Protein AF-A0A1G0J862-F1 (afdb_monomer_lite)

Secondary structure (DSSP, 8-state):
--------SGGGSHHHHHHHHHHHHHHHHHHHHHTT---S-EE--THHHHHHHHHTTSS-HHHHHHHHHHHHHHHHHHSPB-EEEEEES-HHHHHHHHTT-TTEEEEEEEETTEEEEEE-HHHHHHHHHHHHHTT-EEEEES-SB-TTSGGGGGTHHHHHHHHTTS-----SS-EE-TTTSSBP-GGGGSHHHHHHHHHS-B-HHHHHHHHHHTT-SEEEE-SSS-HHHHHHGGGHHHHHHHT--PEEEES--TTS-HHHHHHHHHHHHHHTT---TTSS--PPP-PPPPP---------HHHHTT------S-------------------S----TT--HHHHHHHHHHHHHHHHHHHHTT-

Sequence (364 aa):
MLEGSRVEGYLGKTLQAQLAIFCVQYGLARQWQAWGVEPKVLLGHSLGEYTAACLAEVFSLEDAVMLIAERARLMDAHTPQGAMLTAFHDAAAVQAIGAAYPDAGVAAVNGPGIILVAGTTQSIADIALRIDADGGRTTSVPIDRAFHSPLVDAVLPHFRSVLERVRFSAPKIPVISNLTGAVAGAEITTVDYWLRHSRAPVQFMQGMQTLHAGKCDAFIDLSPEPVMMGLDLCYQEIRELTGSKGVWVPSLRRGTDDQTRMLESLGKLYCLGLNPDRITAAQTPVRLPTYRFDRQRCWSAAAERGQHASADKSVAAGNGMQTVVKSTVPSTASSLSAETDIHRVMLEHMALVDQYLTLTEGNR

pLDDT: mean 84.34, std 19.05, range [22.39, 98.69]

Structure (mmCIF, N/CA/C/O backbone):
data_AF-A0A1G0J862-F1
#
_entry.id   AF-A0A1G0J862-F1
#
loop_
_atom_site.group_PDB
_atom_site.id
_atom_site.type_symbol
_atom_site.label_atom_id
_atom_site.label_alt_id
_atom_site.label_comp_id
_atom_site.label_asym_id
_atom_site.label_entity_id
_atom_site.label_seq_id
_atom_site.pdbx_PDB_ins_code
_atom_site.Cartn_x
_atom_site.Cartn_y
_atom_site.Cartn_z
_atom_site.occupancy
_atom_site.B_iso_or_equiv
_atom_site.auth_seq_id
_atom_site.auth_comp_id
_atom_site.auth_asym_id
_atom_site.auth_atom_id
_atom_site.pdbx_PDB_model_num
ATOM 1 N N . MET A 1 1 ? 0.034 24.924 -4.876 1.00 22.39 1 MET A N 1
ATOM 2 C CA . MET A 1 1 ? 1.451 24.753 -5.251 1.00 22.39 1 MET A CA 1
ATOM 3 C C . MET A 1 1 ? 1.952 23.508 -4.549 1.00 22.39 1 MET A C 1
ATOM 5 O O . MET A 1 1 ? 2.057 23.515 -3.332 1.00 22.39 1 MET A O 1
ATOM 9 N N . LEU A 1 2 ? 2.121 22.418 -5.296 1.00 25.34 2 LEU A N 1
ATOM 10 C CA . LEU A 1 2 ? 2.709 21.171 -4.812 1.00 25.34 2 LEU A CA 1
ATOM 11 C C . LEU A 1 2 ? 4.219 21.284 -5.024 1.00 25.34 2 LEU A C 1
ATOM 13 O O . LEU A 1 2 ? 4.735 20.860 -6.053 1.00 25.34 2 LEU A O 1
ATOM 17 N N . GLU A 1 3 ? 4.920 21.926 -4.094 1.00 24.72 3 GLU A N 1
ATOM 18 C CA . GLU A 1 3 ? 6.375 21.823 -4.076 1.00 24.72 3 GLU A CA 1
ATOM 19 C C . GLU A 1 3 ? 6.734 20.460 -3.495 1.00 24.72 3 GLU A C 1
ATOM 21 O O . GLU A 1 3 ? 6.710 20.232 -2.282 1.00 24.72 3 GLU A O 1
ATOM 26 N N . GLY A 1 4 ? 7.046 19.540 -4.410 1.00 29.14 4 GLY A N 1
ATOM 27 C CA . GLY A 1 4 ? 7.877 18.382 -4.137 1.00 29.14 4 GLY A CA 1
ATOM 28 C C . GLY A 1 4 ? 9.227 18.866 -3.629 1.00 29.14 4 GLY A C 1
ATOM 29 O O . GLY A 1 4 ? 10.188 18.975 -4.385 1.00 29.14 4 GLY A O 1
ATOM 30 N N . SER A 1 5 ? 9.285 19.195 -2.340 1.00 35.06 5 SER A N 1
ATOM 31 C CA . SER A 1 5 ? 10.549 19.317 -1.634 1.00 35.06 5 SER A CA 1
ATOM 32 C C . SER A 1 5 ? 11.253 17.977 -1.798 1.00 35.06 5 SER A C 1
ATOM 34 O O . SER A 1 5 ? 10.791 16.952 -1.290 1.00 35.06 5 SER A O 1
ATOM 36 N N . ARG A 1 6 ? 12.342 17.977 -2.576 1.00 42.00 6 ARG A N 1
ATOM 37 C CA . ARG A 1 6 ? 13.313 16.887 -2.558 1.00 42.00 6 ARG A CA 1
ATOM 38 C C . ARG A 1 6 ? 13.613 16.605 -1.094 1.00 42.00 6 ARG A C 1
ATOM 40 O O . ARG A 1 6 ? 13.951 17.521 -0.347 1.00 42.00 6 ARG A O 1
ATOM 47 N N . VAL A 1 7 ? 13.457 15.355 -0.681 1.00 43.66 7 VAL A N 1
ATOM 48 C CA . VAL A 1 7 ? 13.964 14.920 0.614 1.00 43.66 7 VAL A CA 1
ATOM 49 C C . VAL A 1 7 ? 15.486 14.902 0.476 1.00 43.66 7 VAL A C 1
ATOM 51 O O . VAL A 1 7 ? 16.068 13.924 0.017 1.00 43.66 7 VAL A O 1
ATOM 54 N N . GLU A 1 8 ? 16.128 16.035 0.756 1.00 40.75 8 GLU A N 1
ATOM 55 C CA . GLU A 1 8 ? 17.584 16.130 0.804 1.00 40.75 8 GLU A CA 1
ATOM 56 C C . GLU A 1 8 ? 18.088 15.447 2.083 1.00 40.75 8 GLU A C 1
ATOM 58 O O . GLU A 1 8 ? 17.559 15.667 3.173 1.00 40.75 8 GLU A O 1
ATOM 63 N N . GLY A 1 9 ? 19.097 14.580 1.949 1.00 48.69 9 GLY A N 1
ATOM 64 C CA . GLY A 1 9 ? 19.707 13.848 3.065 1.00 48.69 9 GLY A CA 1
ATOM 65 C C . GLY A 1 9 ? 19.516 12.327 3.009 1.00 48.69 9 GLY A C 1
ATOM 66 O O . GLY A 1 9 ? 19.264 11.745 1.956 1.00 48.69 9 GLY A O 1
ATOM 67 N N . TYR A 1 10 ? 19.677 11.663 4.159 1.00 56.81 10 TYR A N 1
ATOM 68 C CA . TYR A 1 10 ? 19.750 10.196 4.290 1.00 56.81 10 TYR A CA 1
ATOM 69 C C . TYR A 1 10 ? 18.491 9.464 3.776 1.00 56.81 10 TYR A C 1
ATOM 71 O O . TYR A 1 10 ? 18.601 8.377 3.218 1.00 56.81 10 TYR A O 1
ATOM 79 N N . LEU A 1 11 ? 17.313 10.093 3.874 1.00 59.59 11 LEU A N 1
ATOM 80 C CA . LEU A 1 11 ? 16.026 9.562 3.396 1.00 59.59 11 LEU A CA 1
ATOM 81 C C . LEU A 1 11 ? 15.812 9.682 1.876 1.00 59.59 11 LEU A C 1
ATOM 83 O O . LEU A 1 11 ? 14.832 9.151 1.366 1.00 59.59 11 LEU A O 1
ATOM 87 N N . GLY A 1 12 ? 16.705 10.353 1.140 1.00 58.62 12 GLY A N 1
ATOM 88 C CA . GLY A 1 12 ? 16.636 10.421 -0.325 1.00 58.62 12 GLY A CA 1
ATOM 89 C C . GLY A 1 12 ? 17.056 9.121 -1.022 1.00 58.62 12 GLY A C 1
ATOM 90 O O . GLY A 1 12 ? 16.837 8.959 -2.219 1.00 58.62 12 GLY A O 1
ATOM 91 N N . LYS A 1 13 ? 17.662 8.184 -0.286 1.00 75.38 13 LYS A N 1
ATOM 92 C CA . LYS A 1 13 ? 18.069 6.873 -0.795 1.00 75.38 13 LYS A CA 1
ATOM 93 C C . LYS A 1 13 ? 16.917 5.871 -0.696 1.00 75.38 13 LYS A C 1
ATOM 95 O O . LYS A 1 13 ? 16.249 5.787 0.334 1.00 75.38 13 LYS A O 1
ATOM 100 N N . THR A 1 14 ? 16.734 5.060 -1.741 1.00 79.75 14 THR A N 1
ATOM 101 C CA . THR A 1 14 ? 15.637 4.081 -1.866 1.00 79.75 14 THR A CA 1
ATOM 102 C C . THR A 1 14 ? 15.506 3.165 -0.648 1.00 79.75 14 THR A C 1
ATOM 104 O O . THR A 1 14 ? 14.398 2.959 -0.161 1.00 79.75 14 THR A O 1
ATOM 107 N N . LEU A 1 15 ? 16.622 2.643 -0.128 1.00 85.62 15 LEU A N 1
ATOM 108 C CA . LEU A 1 15 ? 16.635 1.769 1.050 1.00 85.62 15 LEU A CA 1
ATOM 109 C C . LEU A 1 15 ? 16.058 2.461 2.288 1.00 85.62 15 LEU A C 1
ATOM 111 O O . LEU A 1 15 ? 15.117 1.960 2.901 1.00 85.62 15 LEU A O 1
ATOM 115 N N . GLN A 1 16 ? 16.597 3.630 2.621 1.00 83.56 16 GLN A N 1
ATOM 116 C CA . GLN A 1 16 ? 16.187 4.416 3.777 1.00 83.56 16 GLN A CA 1
ATOM 117 C C . GLN A 1 16 ? 14.727 4.862 3.663 1.00 83.56 16 GLN A C 1
ATOM 119 O O . GLN A 1 16 ? 13.981 4.745 4.631 1.00 83.56 16 GLN A O 1
ATOM 124 N N . ALA A 1 17 ? 14.300 5.315 2.482 1.00 84.12 17 ALA A N 1
ATOM 125 C CA . ALA A 1 17 ? 12.921 5.728 2.242 1.00 84.12 17 ALA A CA 1
ATOM 126 C C . ALA A 1 17 ? 11.929 4.569 2.427 1.00 84.12 17 ALA A C 1
ATOM 128 O O . ALA A 1 17 ? 10.939 4.722 3.143 1.00 84.12 17 ALA A O 1
ATOM 129 N N . GLN A 1 18 ? 12.186 3.407 1.809 1.00 89.38 18 GLN A N 1
ATOM 130 C CA . GLN A 1 18 ? 11.267 2.267 1.887 1.00 89.38 18 GLN A CA 1
ATOM 131 C C . GLN A 1 18 ? 11.158 1.723 3.319 1.00 89.38 18 GLN A C 1
ATOM 133 O O . GLN A 1 18 ? 10.051 1.485 3.801 1.00 89.38 18 GLN A O 1
ATOM 138 N N . LEU A 1 19 ? 12.281 1.587 4.031 1.00 90.06 19 LEU A N 1
ATOM 139 C CA . LEU A 1 19 ? 12.268 1.127 5.423 1.00 90.06 19 LEU A CA 1
ATOM 140 C C . LEU A 1 19 ? 11.604 2.137 6.365 1.00 90.06 19 LEU A C 1
ATOM 142 O O . LEU A 1 19 ? 10.800 1.741 7.205 1.00 90.06 19 LEU A O 1
ATOM 146 N N . ALA A 1 20 ? 11.872 3.437 6.205 1.00 88.25 20 ALA A N 1
ATOM 147 C CA . ALA A 1 20 ? 11.238 4.466 7.025 1.00 88.25 20 ALA A CA 1
ATOM 148 C C . ALA A 1 20 ? 9.715 4.487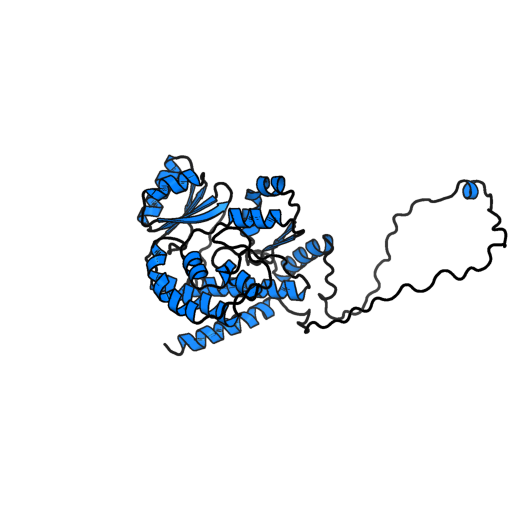 6.832 1.00 88.25 20 ALA A C 1
ATOM 150 O O . ALA A 1 20 ? 8.971 4.526 7.812 1.00 88.25 20 ALA A O 1
ATOM 151 N N . ILE A 1 21 ? 9.244 4.404 5.581 1.00 90.00 21 ILE A N 1
ATOM 152 C CA . ILE A 1 21 ? 7.810 4.332 5.276 1.00 90.00 21 ILE A CA 1
ATOM 153 C C . ILE A 1 21 ? 7.186 3.092 5.921 1.00 90.00 21 ILE A C 1
ATOM 155 O O . ILE A 1 21 ? 6.140 3.216 6.554 1.00 90.00 21 ILE A O 1
ATOM 159 N N . PHE A 1 22 ? 7.824 1.924 5.810 1.00 93.38 22 PHE A N 1
ATOM 160 C CA . PHE A 1 22 ? 7.341 0.698 6.445 1.00 93.38 22 PHE A CA 1
ATOM 161 C C . PHE A 1 22 ? 7.222 0.838 7.966 1.00 93.38 22 PHE A C 1
ATOM 163 O O . PHE A 1 22 ? 6.163 0.551 8.519 1.00 93.38 22 PHE A O 1
ATOM 170 N N . CYS A 1 23 ? 8.264 1.334 8.641 1.00 90.62 23 CYS A N 1
ATOM 171 C CA . CYS A 1 23 ? 8.247 1.529 10.092 1.00 90.62 23 CYS A CA 1
ATOM 172 C C . CYS A 1 23 ? 7.137 2.480 10.537 1.00 90.62 23 CYS A C 1
ATOM 174 O O . CYS A 1 23 ? 6.441 2.194 11.510 1.00 90.62 23 CYS A O 1
ATOM 176 N N . VAL A 1 24 ? 6.948 3.588 9.815 1.00 91.06 24 VAL A N 1
ATOM 177 C CA . VAL A 1 24 ? 5.871 4.543 10.099 1.00 91.06 24 VAL A CA 1
ATOM 178 C C . VAL A 1 24 ? 4.511 3.878 9.910 1.00 91.06 24 VAL A C 1
ATOM 180 O O . VAL A 1 24 ? 3.694 3.914 10.824 1.00 91.06 24 VAL A O 1
ATOM 183 N N . GLN A 1 25 ? 4.270 3.220 8.773 1.00 94.94 25 GLN A N 1
ATOM 184 C CA . GLN A 1 25 ? 2.986 2.569 8.499 1.00 94.94 25 GLN A CA 1
ATOM 185 C C . GLN A 1 25 ? 2.667 1.464 9.513 1.00 94.94 25 GLN A C 1
ATOM 187 O O . GLN A 1 25 ? 1.549 1.398 10.028 1.00 94.94 25 GLN A O 1
ATOM 192 N N . TYR A 1 26 ? 3.648 0.614 9.827 1.00 95.44 26 TYR A N 1
ATOM 193 C CA . TYR A 1 26 ? 3.490 -0.460 10.800 1.00 95.44 26 TYR A CA 1
ATOM 194 C C . TYR A 1 26 ? 3.258 0.103 12.207 1.00 95.44 26 TYR A C 1
ATOM 196 O O . TYR A 1 26 ? 2.295 -0.281 12.863 1.00 95.44 26 TYR A O 1
ATOM 204 N N . GLY A 1 27 ? 4.067 1.070 12.652 1.00 91.00 27 GLY A N 1
ATOM 205 C CA . GLY A 1 27 ? 3.912 1.709 13.962 1.00 91.00 27 GLY A CA 1
ATOM 206 C C . GLY A 1 27 ? 2.556 2.398 14.134 1.00 91.00 27 GLY A C 1
ATOM 207 O O . GLY A 1 27 ? 1.900 2.220 15.159 1.00 91.00 27 GLY A O 1
ATOM 208 N N . LEU A 1 28 ? 2.079 3.103 13.103 1.00 94.50 28 LEU A N 1
ATOM 209 C CA . LEU A 1 28 ? 0.740 3.697 13.093 1.00 94.50 28 LEU A CA 1
ATOM 210 C C . LEU A 1 28 ? -0.355 2.633 13.208 1.00 94.50 28 LEU A C 1
ATOM 212 O O . LEU A 1 28 ? -1.285 2.800 13.996 1.00 94.50 28 LEU A O 1
ATOM 216 N N . ALA A 1 29 ? -0.241 1.519 12.480 1.00 95.12 29 ALA A N 1
ATOM 217 C CA . ALA A 1 29 ? -1.193 0.416 12.595 1.00 95.12 29 ALA A CA 1
ATOM 218 C C . ALA A 1 29 ? -1.226 -0.159 14.019 1.00 95.12 29 ALA A C 1
ATOM 220 O O . ALA A 1 29 ? -2.303 -0.341 14.586 1.00 95.12 29 ALA A O 1
ATOM 221 N N . ARG A 1 30 ? -0.053 -0.379 14.630 1.00 92.00 30 ARG A N 1
ATOM 222 C CA . ARG A 1 30 ? 0.055 -0.853 16.018 1.00 92.00 30 ARG A CA 1
ATOM 223 C C . ARG A 1 30 ? -0.567 0.125 17.009 1.00 92.00 30 ARG A C 1
ATOM 225 O O . ARG A 1 30 ? -1.237 -0.319 17.938 1.00 92.00 30 ARG A O 1
ATOM 232 N N . GLN A 1 31 ? -0.412 1.430 16.788 1.00 90.06 31 GLN A N 1
ATOM 233 C CA . GLN A 1 31 ? -1.049 2.453 17.617 1.00 90.06 31 GLN A CA 1
ATOM 234 C C . GLN A 1 31 ? -2.579 2.399 17.524 1.00 90.06 31 GLN A C 1
ATOM 236 O O . GLN A 1 31 ? -3.261 2.411 18.548 1.00 90.06 31 GLN A O 1
ATOM 241 N N . TRP A 1 32 ? -3.133 2.289 16.314 1.00 92.50 32 TRP A N 1
ATOM 242 C CA . TRP A 1 32 ? -4.578 2.142 16.121 1.00 92.50 32 TRP A CA 1
ATOM 243 C C . TRP A 1 32 ? -5.123 0.873 16.791 1.00 92.50 32 TRP A C 1
ATOM 245 O O . TRP A 1 32 ? -6.142 0.932 17.481 1.00 92.50 32 TRP A O 1
ATOM 255 N N . GLN A 1 33 ? -4.411 -0.251 16.680 1.00 90.44 33 GLN A N 1
ATOM 256 C CA . GLN A 1 33 ? -4.773 -1.496 17.366 1.00 90.44 33 GLN A CA 1
ATOM 257 C C . GLN A 1 33 ? -4.696 -1.368 18.892 1.00 90.44 33 GLN A C 1
ATOM 259 O O . GLN A 1 33 ? -5.586 -1.844 19.597 1.00 90.44 33 GLN A O 1
ATOM 264 N N . ALA A 1 34 ? -3.688 -0.669 19.427 1.00 86.25 34 ALA A N 1
ATOM 265 C CA . ALA A 1 34 ? -3.595 -0.376 20.860 1.00 86.25 34 ALA A CA 1
ATOM 266 C C . ALA A 1 34 ? -4.802 0.442 21.361 1.00 86.25 34 ALA A C 1
ATOM 268 O O . ALA A 1 34 ? -5.249 0.278 22.497 1.00 86.25 34 ALA A O 1
ATOM 269 N N . TRP A 1 35 ? -5.385 1.261 20.485 1.00 86.75 35 TRP A N 1
ATOM 270 C CA . TRP A 1 35 ? -6.625 2.003 20.709 1.00 86.75 35 TRP A CA 1
ATOM 271 C C . TRP A 1 35 ? -7.912 1.202 20.458 1.00 86.75 35 TRP A C 1
ATOM 273 O O . TRP A 1 35 ? -9.011 1.742 20.576 1.00 86.75 35 TRP A O 1
ATOM 283 N N . GLY A 1 36 ? -7.794 -0.096 20.171 1.00 86.81 36 GLY A N 1
ATOM 284 C CA . GLY A 1 36 ? -8.919 -1.002 19.947 1.00 86.81 36 GLY A CA 1
ATOM 285 C C . GLY A 1 36 ? -9.487 -0.958 18.529 1.00 86.81 36 GLY A C 1
ATOM 286 O O . GLY A 1 36 ? -10.586 -1.465 18.302 1.00 86.81 36 GLY A O 1
ATOM 287 N N . VAL A 1 37 ? -8.771 -0.356 17.576 1.00 91.25 37 VAL A N 1
ATOM 288 C CA . VAL A 1 37 ? -9.165 -0.327 16.166 1.00 91.25 37 VAL A CA 1
ATOM 289 C C . VAL A 1 37 ? -8.533 -1.505 15.434 1.00 91.25 37 VAL A C 1
ATOM 291 O O . VAL A 1 37 ? -7.360 -1.468 15.070 1.00 91.25 37 VAL A O 1
ATOM 294 N N . GLU A 1 38 ? -9.331 -2.542 15.192 1.00 91.81 38 GLU A N 1
ATOM 295 C CA . GLU A 1 38 ? -8.901 -3.717 14.430 1.00 91.81 38 GLU A CA 1
ATOM 296 C C . GLU A 1 38 ? -9.320 -3.609 12.953 1.00 91.81 38 GLU A C 1
ATOM 298 O O . GLU A 1 38 ? -10.504 -3.378 12.664 1.00 91.81 38 GLU A O 1
ATOM 303 N N . PRO A 1 39 ? -8.390 -3.777 11.994 1.00 94.88 39 PRO A N 1
ATOM 304 C CA . PRO A 1 39 ? -8.714 -3.663 10.580 1.00 94.88 39 PRO A CA 1
ATOM 305 C C . PRO A 1 39 ? -9.509 -4.881 10.093 1.00 94.88 39 PRO A C 1
ATOM 307 O O . PRO A 1 39 ? -9.165 -6.029 10.365 1.00 94.88 39 PRO A O 1
ATOM 310 N N . LYS A 1 40 ? -10.571 -4.628 9.318 1.00 95.75 40 LYS A N 1
ATOM 311 C CA . LYS A 1 40 ? -11.370 -5.680 8.656 1.00 95.75 40 LYS A CA 1
ATOM 312 C C . LYS A 1 40 ? -10.838 -6.063 7.276 1.00 95.75 40 LYS A C 1
ATOM 314 O O . LYS A 1 40 ? -11.155 -7.133 6.770 1.00 95.75 40 LYS A O 1
ATOM 319 N N . VAL A 1 41 ? -10.086 -5.163 6.655 1.00 98.06 41 VAL A N 1
ATOM 320 C CA . VAL A 1 41 ? -9.486 -5.313 5.331 1.00 98.06 41 VAL A CA 1
ATOM 321 C C . VAL A 1 41 ? -8.295 -4.366 5.243 1.00 98.06 41 VAL A C 1
ATOM 323 O O . VAL A 1 41 ? -8.318 -3.285 5.833 1.00 98.06 41 VAL A O 1
ATOM 326 N N . LEU A 1 42 ? -7.256 -4.778 4.527 1.00 98.25 42 LEU A N 1
ATOM 327 C CA . LEU A 1 42 ? -6.046 -3.998 4.306 1.00 98.25 42 LEU A CA 1
ATOM 328 C C . LEU A 1 42 ? -5.834 -3.797 2.805 1.00 98.25 42 LEU A C 1
ATOM 330 O O . LEU A 1 42 ? -5.977 -4.728 2.014 1.00 98.25 42 LEU A O 1
ATOM 334 N N . LEU A 1 43 ? -5.468 -2.579 2.419 1.00 97.75 43 LEU A N 1
ATOM 335 C CA . LEU A 1 43 ? -5.052 -2.231 1.065 1.00 97.75 43 LEU A CA 1
ATOM 336 C C . LEU A 1 43 ? -3.749 -1.442 1.168 1.00 97.75 43 LEU A C 1
ATOM 338 O O . LEU A 1 43 ? -3.689 -0.416 1.842 1.00 97.75 43 LEU A O 1
ATOM 342 N N . GLY A 1 44 ? -2.714 -1.937 0.499 1.00 96.81 44 GLY A N 1
ATOM 343 C CA . GLY A 1 44 ? -1.453 -1.230 0.318 1.00 96.81 44 GLY A CA 1
ATOM 344 C C . GLY A 1 44 ? -1.290 -0.744 -1.119 1.00 96.81 44 GLY A C 1
ATOM 345 O O . GLY A 1 44 ? -1.985 -1.217 -2.015 1.00 96.81 44 GLY A O 1
ATOM 346 N N . HIS A 1 45 ? -0.349 0.170 -1.348 1.00 95.81 45 HIS A N 1
ATOM 347 C CA . HIS A 1 45 ? 0.092 0.565 -2.689 1.00 95.81 45 HIS A CA 1
ATOM 348 C C . HIS A 1 45 ? 1.578 0.250 -2.840 1.00 95.81 45 HIS A C 1
ATOM 350 O O . HIS A 1 45 ? 2.397 0.788 -2.091 1.00 95.81 45 HIS A O 1
ATOM 356 N N . SER A 1 46 ? 1.921 -0.633 -3.779 1.00 95.19 46 SER A N 1
ATOM 357 C CA . SER A 1 46 ? 3.285 -1.096 -4.036 1.00 95.19 46 SER A CA 1
ATOM 358 C C . SER A 1 46 ? 3.974 -1.549 -2.739 1.00 95.19 46 SER A C 1
ATOM 360 O O . SER A 1 46 ? 3.571 -2.537 -2.130 1.00 95.19 46 SER A O 1
ATOM 362 N N . LEU A 1 47 ? 4.974 -0.808 -2.250 1.00 94.38 47 LEU A N 1
ATOM 363 C CA . LEU A 1 47 ? 5.625 -1.048 -0.959 1.00 94.38 47 LEU A CA 1
ATOM 364 C C . LEU A 1 47 ? 4.622 -1.238 0.191 1.00 94.38 47 LEU A C 1
ATOM 366 O O . LEU A 1 47 ? 4.824 -2.109 1.031 1.00 94.38 47 LEU A O 1
ATOM 370 N N . GLY A 1 48 ? 3.533 -0.466 0.215 1.00 96.75 48 GLY A N 1
ATOM 371 C CA . GLY A 1 48 ? 2.515 -0.568 1.260 1.00 96.75 48 GLY A CA 1
ATOM 372 C C . GLY A 1 48 ? 1.822 -1.934 1.310 1.00 96.75 48 GLY A C 1
ATOM 373 O O . GLY A 1 48 ? 1.275 -2.289 2.351 1.00 96.75 48 GLY A O 1
ATOM 374 N N . GLU A 1 49 ? 1.854 -2.723 0.228 1.00 98.25 49 GLU A N 1
ATOM 375 C CA . GLU A 1 49 ? 1.334 -4.095 0.245 1.00 98.25 49 GLU A CA 1
ATOM 376 C C . GLU A 1 49 ? 2.187 -5.015 1.126 1.00 98.25 49 GLU A C 1
ATOM 378 O O . GLU A 1 49 ? 1.637 -5.895 1.781 1.00 98.25 49 GLU A O 1
ATOM 383 N N . TYR A 1 50 ? 3.500 -4.773 1.244 1.00 98.38 50 TYR A N 1
ATOM 384 C CA . TYR A 1 50 ? 4.338 -5.509 2.197 1.00 98.38 50 TYR A CA 1
ATOM 385 C C . TYR A 1 50 ? 3.927 -5.210 3.642 1.00 98.38 50 TYR A C 1
ATOM 387 O O . TYR A 1 50 ? 3.856 -6.126 4.458 1.00 98.38 50 TYR A O 1
ATOM 395 N N . THR A 1 51 ? 3.592 -3.954 3.954 1.00 98.00 51 THR A N 1
ATOM 396 C CA . THR A 1 51 ? 3.057 -3.585 5.271 1.00 98.00 51 THR A CA 1
ATOM 397 C C . THR A 1 51 ? 1.705 -4.247 5.527 1.00 98.00 51 THR A C 1
ATOM 399 O O . THR A 1 51 ? 1.508 -4.846 6.582 1.00 98.00 51 THR A O 1
ATOM 402 N N . ALA A 1 52 ? 0.786 -4.191 4.557 1.00 98.44 52 ALA A N 1
ATOM 403 C CA . ALA A 1 52 ? -0.521 -4.838 4.654 1.00 98.44 52 ALA A CA 1
ATOM 404 C C . ALA A 1 52 ? -0.395 -6.357 4.863 1.00 98.44 52 ALA A C 1
ATOM 406 O O . ALA A 1 52 ? -1.040 -6.918 5.745 1.00 98.44 52 ALA A O 1
ATOM 407 N N . ALA A 1 53 ? 0.477 -7.017 4.101 1.00 98.62 53 ALA A N 1
ATOM 408 C CA . ALA A 1 53 ? 0.746 -8.444 4.218 1.00 98.62 53 ALA A CA 1
ATOM 409 C C . ALA A 1 53 ? 1.391 -8.805 5.566 1.00 98.62 53 ALA A C 1
ATOM 411 O O . ALA A 1 53 ? 0.993 -9.793 6.179 1.00 98.62 53 ALA A O 1
ATOM 412 N N . CYS A 1 54 ? 2.318 -7.985 6.072 1.00 98.50 54 CYS A N 1
ATOM 413 C CA . CYS A 1 54 ? 2.904 -8.157 7.403 1.00 98.50 54 CYS A CA 1
ATOM 414 C C . CYS A 1 54 ? 1.845 -8.054 8.513 1.00 98.50 54 CYS A C 1
ATOM 416 O O . CYS A 1 54 ? 1.795 -8.906 9.396 1.00 98.50 54 CYS A O 1
ATOM 418 N N . LEU A 1 55 ? 0.971 -7.042 8.459 1.00 98.38 55 LEU A N 1
ATOM 419 C CA . LEU A 1 55 ? -0.124 -6.857 9.424 1.00 98.38 55 LEU A CA 1
ATOM 420 C C . LEU A 1 55 ? -1.168 -7.980 9.349 1.00 98.38 55 LEU A C 1
ATOM 422 O O . LEU A 1 55 ? -1.761 -8.339 10.362 1.00 98.38 55 LEU A O 1
ATOM 426 N N . ALA A 1 56 ? -1.372 -8.551 8.161 1.00 98.50 56 ALA A N 1
ATOM 427 C CA . ALA A 1 56 ? -2.207 -9.729 7.948 1.00 98.50 56 ALA A CA 1
ATOM 428 C C . ALA A 1 56 ? -1.512 -11.054 8.314 1.00 98.50 56 ALA A C 1
ATOM 430 O O . ALA A 1 56 ? -2.117 -12.111 8.139 1.00 98.50 56 ALA A O 1
ATOM 431 N N . GLU A 1 57 ? -0.272 -11.011 8.810 1.00 98.19 57 GLU A N 1
ATOM 432 C CA . GLU A 1 57 ? 0.555 -12.171 9.161 1.00 98.19 57 GLU A CA 1
ATOM 433 C C . GLU A 1 57 ? 0.867 -13.117 7.984 1.00 98.19 57 GLU A C 1
ATOM 435 O O . GLU A 1 57 ? 1.059 -14.319 8.168 1.00 98.19 57 GLU A O 1
ATOM 440 N N . VAL A 1 58 ? 0.954 -12.585 6.761 1.00 98.69 58 VAL A N 1
ATOM 441 C CA . VAL A 1 58 ? 1.419 -13.354 5.593 1.00 98.69 58 VAL A CA 1
ATOM 442 C C . VAL A 1 58 ? 2.890 -13.743 5.744 1.00 98.69 58 VAL A C 1
ATOM 444 O O . VAL A 1 58 ? 3.290 -14.812 5.298 1.00 98.69 58 VAL A O 1
ATOM 447 N N . PHE A 1 59 ? 3.690 -12.909 6.398 1.00 98.44 59 PHE A N 1
ATOM 448 C CA . PHE A 1 59 ? 5.056 -13.195 6.837 1.00 98.44 59 PHE A CA 1
ATOM 449 C C . PHE A 1 59 ? 5.337 -12.428 8.134 1.00 98.44 59 PHE A C 1
ATOM 451 O O . PHE A 1 59 ? 4.560 -11.548 8.516 1.00 98.44 59 PHE A O 1
ATOM 458 N N . SER A 1 60 ? 6.417 -12.785 8.836 1.00 97.25 60 SER A N 1
ATOM 459 C CA . SER A 1 60 ? 6.765 -12.146 10.109 1.00 97.25 60 SER A CA 1
ATOM 460 C C . SER A 1 60 ? 7.263 -10.709 9.916 1.00 97.25 60 SER A C 1
ATOM 462 O O . SER A 1 60 ? 7.604 -10.292 8.807 1.00 97.25 60 SER A O 1
ATOM 464 N N . LEU A 1 61 ? 7.333 -9.945 11.007 1.00 95.44 61 LEU A N 1
ATOM 465 C CA . LEU A 1 61 ? 7.877 -8.587 10.987 1.00 95.44 61 LEU A CA 1
ATOM 466 C C . LEU A 1 61 ? 9.357 -8.574 10.564 1.00 95.44 61 LEU A C 1
ATOM 468 O O . LEU A 1 61 ? 9.778 -7.715 9.794 1.00 95.44 61 LEU A O 1
ATOM 472 N N . GLU A 1 62 ? 10.137 -9.549 11.028 1.00 93.19 62 GLU A N 1
ATOM 473 C CA . GLU A 1 62 ? 11.543 -9.728 10.661 1.00 93.19 62 GLU A CA 1
ATOM 474 C C . GLU A 1 62 ? 11.696 -10.024 9.165 1.00 93.19 62 GLU A C 1
ATOM 476 O O . GLU A 1 62 ? 12.528 -9.410 8.492 1.00 93.19 62 GLU A O 1
ATOM 481 N N . ASP A 1 63 ? 10.852 -10.912 8.629 1.00 95.94 63 ASP A N 1
ATOM 482 C CA . ASP A 1 63 ? 10.820 -11.214 7.199 1.00 95.94 63 ASP A CA 1
ATOM 483 C C . ASP A 1 63 ? 10.388 -9.991 6.378 1.00 95.94 63 ASP A C 1
ATOM 485 O O . ASP A 1 63 ? 10.961 -9.736 5.321 1.00 95.94 63 ASP A O 1
ATOM 489 N N . ALA A 1 64 ? 9.441 -9.185 6.868 1.00 96.44 64 ALA A N 1
ATOM 490 C CA . ALA A 1 64 ? 9.018 -7.948 6.211 1.00 96.44 64 ALA A CA 1
ATOM 491 C C . ALA A 1 64 ? 10.172 -6.941 6.084 1.00 96.44 64 ALA A C 1
ATOM 493 O O . ALA A 1 64 ? 10.439 -6.437 4.990 1.00 96.44 64 ALA A O 1
ATOM 494 N N . VAL A 1 65 ? 10.887 -6.684 7.187 1.00 93.44 65 VAL A N 1
ATOM 495 C CA . VAL A 1 65 ? 12.055 -5.787 7.213 1.00 93.44 65 VAL A CA 1
ATOM 496 C C . VAL A 1 65 ? 13.132 -6.281 6.249 1.00 93.44 65 VAL A C 1
ATOM 498 O O . VAL A 1 65 ? 13.634 -5.504 5.436 1.00 93.44 65 VAL A O 1
ATOM 501 N N . MET A 1 66 ? 13.446 -7.578 6.291 1.00 93.88 66 MET A N 1
ATOM 502 C CA . MET A 1 66 ? 14.426 -8.199 5.401 1.00 93.88 66 MET A CA 1
ATOM 503 C C . MET A 1 66 ? 14.012 -8.092 3.929 1.00 93.88 66 MET A C 1
ATOM 505 O O . MET A 1 66 ? 14.818 -7.678 3.098 1.00 93.88 66 MET A O 1
ATOM 509 N N . LEU A 1 67 ? 12.756 -8.407 3.597 1.00 96.12 67 LEU A N 1
ATOM 510 C CA . LEU A 1 67 ? 12.242 -8.321 2.231 1.00 96.12 67 LEU A CA 1
ATOM 511 C C . LEU A 1 67 ? 12.317 -6.903 1.682 1.00 96.12 67 LEU A C 1
ATOM 513 O O . LEU A 1 67 ? 12.752 -6.718 0.548 1.00 96.12 67 LEU A O 1
ATOM 517 N N . ILE A 1 68 ? 11.913 -5.906 2.467 1.00 95.31 68 ILE A N 1
ATOM 518 C CA . ILE A 1 68 ? 11.918 -4.504 2.044 1.00 95.31 68 ILE A CA 1
ATOM 519 C C . ILE A 1 68 ? 13.350 -3.995 1.884 1.00 95.31 68 ILE A C 1
ATOM 521 O O . ILE A 1 68 ? 13.664 -3.360 0.875 1.00 95.31 68 ILE A O 1
ATOM 525 N N . ALA A 1 69 ? 14.233 -4.311 2.834 1.00 91.75 69 ALA A N 1
ATOM 526 C CA . ALA A 1 69 ? 15.634 -3.919 2.768 1.00 91.75 69 ALA A CA 1
ATOM 527 C C . ALA A 1 69 ? 16.332 -4.521 1.540 1.00 91.75 69 ALA A C 1
ATOM 529 O O . ALA A 1 69 ? 16.957 -3.805 0.755 1.00 91.75 69 ALA A O 1
ATOM 530 N N . GLU A 1 70 ? 16.190 -5.831 1.337 1.00 93.69 70 GLU A N 1
ATOM 531 C CA . GLU A 1 70 ? 16.811 -6.525 0.213 1.00 93.69 70 GLU A CA 1
ATOM 532 C C . GLU A 1 70 ? 16.186 -6.110 -1.120 1.00 93.69 70 GLU A C 1
ATOM 534 O O . GLU A 1 70 ? 16.917 -5.861 -2.075 1.00 93.69 70 GLU A O 1
ATOM 539 N N . ARG A 1 71 ? 14.861 -5.925 -1.189 1.00 93.19 71 ARG A N 1
ATOM 540 C CA . ARG A 1 71 ? 14.195 -5.367 -2.374 1.00 93.19 71 ARG A CA 1
ATOM 541 C C . ARG A 1 71 ? 14.783 -4.012 -2.739 1.00 93.19 71 ARG A C 1
ATOM 543 O O . ARG A 1 71 ? 15.153 -3.807 -3.890 1.00 93.19 71 ARG A O 1
ATOM 550 N N . ALA A 1 72 ? 14.889 -3.095 -1.781 1.00 91.44 72 ALA A N 1
ATOM 551 C CA . ALA A 1 72 ? 15.402 -1.758 -2.040 1.00 91.44 72 ALA A CA 1
ATOM 552 C C . ALA A 1 72 ? 16.880 -1.771 -2.465 1.00 91.44 72 ALA A C 1
ATOM 554 O O . ALA A 1 72 ? 17.240 -1.070 -3.409 1.00 91.44 72 ALA A O 1
ATOM 555 N N . ARG A 1 73 ? 17.719 -2.601 -1.827 1.00 91.12 73 ARG A N 1
ATOM 556 C CA . ARG A 1 73 ? 19.134 -2.788 -2.201 1.00 91.12 73 ARG A CA 1
ATOM 557 C C . ARG A 1 73 ? 19.282 -3.355 -3.606 1.00 91.12 73 ARG A C 1
ATOM 559 O O . ARG A 1 73 ? 20.049 -2.824 -4.402 1.00 91.12 73 ARG A O 1
ATOM 566 N N . LEU A 1 74 ? 18.548 -4.421 -3.916 1.00 93.31 74 LEU A N 1
ATOM 567 C CA . LEU A 1 74 ? 18.601 -5.064 -5.226 1.00 93.31 74 LEU A CA 1
ATOM 568 C C . LEU A 1 74 ? 18.063 -4.139 -6.318 1.00 93.31 74 LEU A C 1
ATOM 570 O O . LEU A 1 74 ? 18.628 -4.082 -7.407 1.00 93.31 74 LEU A O 1
ATOM 574 N N . MET A 1 75 ? 17.010 -3.378 -6.020 1.00 90.81 75 MET A N 1
ATOM 575 C CA . MET A 1 75 ? 16.497 -2.370 -6.937 1.00 90.81 75 MET A CA 1
ATOM 576 C C . MET A 1 75 ? 17.517 -1.268 -7.206 1.00 90.81 75 MET A C 1
ATOM 578 O O . MET A 1 75 ? 17.682 -0.886 -8.361 1.00 90.81 75 MET A O 1
ATOM 582 N N . ASP A 1 76 ? 18.215 -0.779 -6.182 1.00 88.69 76 ASP A N 1
ATOM 583 C CA . ASP A 1 76 ? 19.246 0.243 -6.364 1.00 88.69 76 ASP A CA 1
ATOM 584 C C . ASP A 1 76 ? 20.465 -0.286 -7.136 1.00 88.69 76 ASP A C 1
ATOM 586 O O . ASP A 1 76 ? 20.983 0.401 -8.011 1.00 88.69 76 ASP A O 1
ATOM 590 N N . ALA A 1 77 ? 20.878 -1.528 -6.867 1.00 90.56 77 ALA A N 1
ATOM 591 C CA . ALA A 1 77 ? 22.063 -2.136 -7.469 1.00 90.56 77 ALA A CA 1
ATOM 592 C C . ALA A 1 77 ? 21.860 -2.635 -8.910 1.00 90.56 77 ALA A C 1
ATOM 594 O O . ALA A 1 77 ? 22.802 -2.603 -9.701 1.00 90.56 77 ALA A O 1
ATOM 595 N N . HIS A 1 78 ? 20.666 -3.136 -9.245 1.00 91.56 78 HIS A N 1
ATOM 596 C CA . HIS A 1 78 ? 20.444 -3.885 -10.489 1.00 91.56 78 HIS A CA 1
ATOM 597 C C . HIS A 1 78 ? 19.408 -3.270 -11.432 1.00 91.56 78 HIS A C 1
ATOM 599 O O . HIS A 1 78 ? 19.372 -3.663 -12.597 1.00 91.56 78 HIS A O 1
ATOM 605 N N . THR A 1 79 ? 18.572 -2.326 -10.982 1.00 88.62 79 THR A N 1
ATOM 606 C CA . THR A 1 79 ? 17.627 -1.666 -11.898 1.00 88.62 79 THR A CA 1
ATOM 607 C C . THR A 1 79 ? 18.383 -0.625 -12.721 1.00 88.62 79 THR A C 1
ATOM 609 O O . THR A 1 79 ? 18.992 0.273 -12.131 1.00 88.62 79 THR A O 1
ATOM 612 N N . PRO A 1 80 ? 18.324 -0.675 -14.063 1.00 90.88 80 PRO A N 1
ATOM 613 C CA . PRO A 1 80 ? 18.838 0.404 -14.893 1.00 90.88 80 PRO A CA 1
ATOM 614 C C . PRO A 1 80 ? 18.218 1.753 -14.509 1.00 90.88 80 PRO A C 1
ATOM 616 O O . PRO A 1 80 ? 17.076 1.820 -14.040 1.00 90.88 80 PRO A O 1
ATOM 619 N N . GLN A 1 81 ? 18.954 2.840 -14.740 1.00 91.44 81 GLN A N 1
ATOM 620 C CA . GLN A 1 81 ? 18.402 4.178 -14.556 1.00 91.44 81 GLN A CA 1
ATOM 621 C C . GLN A 1 81 ? 17.168 4.358 -15.450 1.00 91.44 81 GLN A C 1
ATOM 623 O O . GLN A 1 81 ? 17.163 3.970 -16.620 1.00 91.44 81 GLN A O 1
ATOM 628 N N . GLY A 1 82 ? 16.123 4.956 -14.890 1.00 94.44 82 GLY A N 1
ATOM 629 C CA . GLY A 1 82 ? 14.871 5.180 -15.594 1.00 94.44 82 GLY A CA 1
ATOM 630 C C . GLY A 1 82 ? 14.129 6.381 -15.040 1.00 94.44 82 GLY A C 1
ATOM 631 O O . GLY A 1 82 ? 14.642 7.122 -14.201 1.00 94.44 82 GLY A O 1
ATOM 632 N N . ALA A 1 83 ? 12.907 6.559 -15.515 1.00 95.94 83 ALA A N 1
ATOM 633 C CA . ALA A 1 83 ? 12.026 7.626 -15.087 1.00 95.94 83 ALA A CA 1
ATOM 634 C C . ALA A 1 83 ? 10.602 7.101 -14.906 1.00 95.94 83 ALA A C 1
ATOM 636 O O . ALA A 1 83 ? 10.236 6.027 -15.396 1.00 95.94 83 ALA A O 1
ATOM 637 N N . MET A 1 84 ? 9.795 7.887 -14.203 1.00 97.31 84 MET A N 1
ATOM 638 C CA . MET A 1 84 ? 8.367 7.650 -14.057 1.00 97.31 84 MET A CA 1
ATOM 639 C C . MET A 1 84 ? 7.605 8.959 -14.258 1.00 97.31 84 MET A C 1
ATOM 641 O O . MET A 1 84 ? 8.068 10.028 -13.853 1.00 97.31 84 MET A O 1
ATOM 645 N N . LEU A 1 85 ? 6.418 8.878 -14.852 1.00 97.12 85 LEU A N 1
ATOM 646 C CA . LEU A 1 85 ? 5.489 10.001 -14.949 1.00 97.12 85 LEU A CA 1
ATOM 647 C C . LEU A 1 85 ? 4.075 9.564 -14.603 1.00 97.12 85 LEU A C 1
ATOM 649 O O . LEU A 1 85 ? 3.675 8.435 -14.878 1.00 97.12 85 LEU A O 1
ATOM 653 N N . THR A 1 86 ? 3.310 10.481 -14.028 1.00 97.31 86 THR A N 1
ATOM 654 C CA . THR A 1 86 ? 1.859 10.368 -13.918 1.00 97.31 86 THR A CA 1
ATOM 655 C C . THR A 1 86 ? 1.238 11.015 -15.146 1.00 97.31 86 THR A C 1
ATOM 657 O O . THR A 1 86 ? 1.424 12.207 -15.383 1.00 97.31 86 THR A O 1
ATOM 660 N N .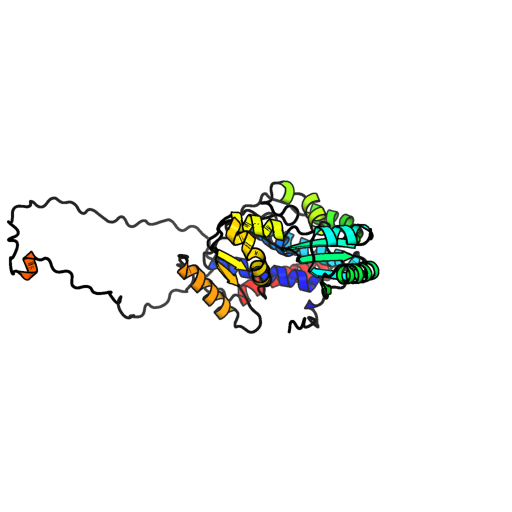 ALA A 1 87 ? 0.499 10.231 -15.917 1.00 97.50 87 ALA A N 1
ATOM 661 C CA . ALA A 1 87 ? -0.354 10.656 -17.007 1.00 97.50 87 ALA A CA 1
ATOM 662 C C . ALA A 1 87 ? -1.778 10.897 -16.494 1.00 97.50 87 ALA A C 1
ATOM 664 O O . ALA A 1 87 ? -2.412 10.010 -15.921 1.00 97.50 87 ALA A O 1
ATOM 665 N N . PHE A 1 88 ? -2.275 12.103 -16.734 1.00 96.69 88 PHE A N 1
ATOM 666 C CA . PHE A 1 88 ? -3.663 12.489 -16.549 1.00 96.69 88 PHE A CA 1
ATOM 667 C C . PHE A 1 88 ? -4.397 12.348 -17.885 1.00 96.69 88 PHE A C 1
ATOM 669 O O . PHE A 1 88 ? -4.540 13.330 -18.619 1.00 96.69 88 PHE A O 1
ATOM 676 N N . HIS A 1 89 ? -4.759 11.113 -18.233 1.00 96.38 89 HIS A N 1
ATOM 677 C CA . HIS A 1 89 ? -5.373 10.741 -19.511 1.00 96.38 89 HIS A CA 1
ATOM 678 C C . HIS A 1 89 ? -6.110 9.395 -19.379 1.00 96.38 89 HIS A C 1
ATOM 680 O O . HIS A 1 89 ? -5.798 8.603 -18.490 1.00 96.38 89 HIS A O 1
ATOM 686 N N . ASP A 1 90 ? -7.068 9.127 -20.272 1.00 93.75 90 ASP A N 1
ATOM 687 C CA . ASP A 1 90 ? -7.690 7.810 -20.464 1.00 93.75 90 ASP A CA 1
ATOM 688 C C . ASP A 1 90 ? -6.669 6.654 -20.474 1.00 93.75 90 ASP A C 1
ATOM 690 O O . ASP A 1 90 ? -5.633 6.715 -21.142 1.00 93.75 90 ASP A O 1
ATOM 694 N N . ALA A 1 91 ? -6.981 5.585 -19.737 1.00 92.75 91 ALA A N 1
ATOM 695 C CA . ALA A 1 91 ? -6.073 4.463 -19.528 1.00 92.75 91 ALA A CA 1
ATOM 696 C C . ALA A 1 91 ? -5.780 3.675 -20.811 1.00 92.75 91 ALA A C 1
ATOM 698 O O . ALA A 1 91 ? -4.645 3.236 -21.008 1.00 92.75 91 ALA A O 1
ATOM 699 N N . ALA A 1 92 ? -6.775 3.508 -21.688 1.00 94.44 92 ALA A N 1
ATOM 700 C CA . ALA A 1 92 ? -6.602 2.781 -22.939 1.00 94.44 92 ALA A CA 1
ATOM 701 C C . ALA A 1 92 ? -5.729 3.580 -23.914 1.00 94.44 92 ALA A C 1
ATOM 703 O O . ALA A 1 92 ? -4.860 2.998 -24.564 1.00 94.44 92 ALA A O 1
ATOM 704 N N . ALA A 1 93 ? -5.888 4.906 -23.954 1.00 95.44 93 ALA A N 1
ATOM 705 C CA . ALA A 1 93 ? -5.012 5.792 -24.721 1.00 95.44 93 ALA A CA 1
ATOM 706 C C . ALA A 1 93 ? -3.554 5.720 -24.230 1.00 95.44 93 ALA A C 1
ATOM 708 O O . ALA A 1 93 ? -2.644 5.486 -25.027 1.00 95.44 93 ALA A O 1
ATOM 709 N N . VAL A 1 94 ? -3.319 5.814 -22.912 1.00 96.94 94 VAL A N 1
ATOM 710 C CA . VAL A 1 94 ? -1.966 5.685 -22.331 1.00 96.94 94 VAL A CA 1
ATOM 711 C C . VAL A 1 94 ? -1.351 4.323 -22.655 1.00 96.94 94 VAL A C 1
ATOM 713 O O . VAL A 1 94 ? -0.179 4.246 -23.027 1.00 96.94 94 VAL A O 1
ATOM 716 N N . GLN A 1 95 ? -2.132 3.245 -22.560 1.00 95.06 95 GLN A N 1
ATOM 717 C CA . GLN A 1 95 ? -1.665 1.902 -22.893 1.00 95.06 95 GLN A CA 1
ATOM 718 C C . GLN A 1 95 ? -1.333 1.760 -24.387 1.00 95.06 95 GLN A C 1
ATOM 720 O O . GLN A 1 95 ? -0.306 1.169 -24.723 1.00 95.06 95 GLN A O 1
ATOM 725 N N . ALA A 1 96 ? -2.152 2.324 -25.278 1.00 96.12 96 ALA A N 1
ATOM 726 C CA . ALA A 1 96 ? -1.908 2.315 -26.719 1.00 96.12 96 ALA A CA 1
ATOM 727 C C . ALA A 1 96 ? -0.641 3.101 -27.094 1.00 96.12 96 ALA A C 1
ATOM 729 O O . ALA A 1 96 ? 0.168 2.620 -27.888 1.00 96.12 96 ALA A O 1
ATOM 730 N N . ILE A 1 97 ? -0.429 4.271 -26.484 1.00 95.75 97 ILE A N 1
ATOM 731 C CA . ILE A 1 97 ? 0.794 5.067 -26.654 1.00 95.75 97 ILE A CA 1
ATOM 732 C C . ILE A 1 97 ? 2.015 4.288 -26.146 1.00 95.75 97 ILE A C 1
ATOM 734 O O . ILE A 1 97 ? 3.024 4.196 -26.846 1.00 95.75 97 ILE A O 1
ATOM 738 N N . GLY A 1 98 ? 1.915 3.700 -24.950 1.00 94.44 98 GLY A N 1
ATOM 739 C CA . GLY A 1 98 ? 2.996 2.946 -24.315 1.00 94.44 98 GLY A CA 1
ATOM 740 C C . GLY A 1 98 ? 3.381 1.663 -25.056 1.00 94.44 98 GLY A C 1
ATOM 741 O O . GLY A 1 98 ? 4.537 1.259 -24.997 1.00 94.44 98 GLY A O 1
ATOM 742 N N . ALA A 1 99 ? 2.464 1.048 -25.810 1.00 94.44 99 ALA A N 1
ATOM 743 C CA . ALA A 1 99 ? 2.720 -0.194 -26.545 1.00 94.44 99 ALA A CA 1
ATOM 744 C C . ALA A 1 99 ? 3.837 -0.082 -27.603 1.00 94.44 99 ALA A C 1
ATOM 746 O O . ALA A 1 99 ? 4.407 -1.097 -28.000 1.00 94.44 99 ALA A O 1
ATOM 747 N N . ALA A 1 100 ? 4.174 1.135 -28.045 1.00 95.62 100 ALA A N 1
ATOM 748 C CA . ALA A 1 100 ? 5.291 1.383 -28.958 1.00 95.62 100 ALA A CA 1
ATOM 749 C C . ALA A 1 100 ? 6.678 1.321 -28.279 1.00 95.62 100 ALA A C 1
ATOM 751 O O . ALA A 1 100 ? 7.691 1.381 -28.975 1.00 95.62 100 ALA A O 1
ATOM 752 N N . TYR A 1 101 ? 6.732 1.200 -26.949 1.00 97.25 101 TYR A N 1
ATOM 753 C CA . TYR A 1 101 ? 7.947 1.309 -26.142 1.00 97.25 101 TYR A CA 1
ATOM 754 C C . TYR A 1 101 ? 8.159 0.029 -25.318 1.00 97.25 101 TYR A C 1
ATOM 756 O O . TYR A 1 101 ? 7.608 -0.099 -24.224 1.00 97.25 101 TYR A O 1
ATOM 764 N N . PRO A 1 102 ? 8.948 -0.946 -25.808 1.00 96.00 102 PRO A N 1
ATOM 765 C CA . PRO A 1 102 ? 9.141 -2.230 -25.121 1.00 96.00 102 PRO A CA 1
ATOM 766 C C . PRO A 1 102 ? 9.887 -2.108 -23.782 1.00 96.00 102 PRO A C 1
ATOM 768 O O . PRO A 1 102 ? 9.864 -3.029 -22.969 1.00 96.00 102 PRO A O 1
ATOM 771 N N . ASP A 1 103 ? 10.552 -0.980 -23.553 1.00 96.19 103 ASP A N 1
ATOM 772 C CA . ASP A 1 103 ? 11.313 -0.627 -22.357 1.00 96.19 103 ASP A CA 1
ATOM 773 C C . ASP A 1 103 ? 10.540 0.314 -21.411 1.00 96.19 103 ASP A C 1
ATOM 775 O O . ASP A 1 103 ? 11.116 0.888 -20.484 1.00 96.19 103 ASP A O 1
ATOM 779 N N . ALA A 1 104 ? 9.231 0.463 -21.626 1.00 97.31 104 ALA A N 1
ATOM 780 C CA . ALA A 1 104 ? 8.322 1.180 -20.747 1.00 97.31 104 ALA A CA 1
ATOM 781 C C . ALA A 1 104 ? 7.033 0.381 -20.515 1.00 97.31 104 ALA A C 1
ATOM 783 O O . ALA A 1 104 ? 6.707 -0.573 -21.220 1.00 97.31 104 ALA A O 1
ATOM 784 N N . GLY A 1 105 ? 6.285 0.754 -19.485 1.00 96.12 105 GLY A N 1
ATOM 785 C CA . GLY A 1 105 ? 4.995 0.151 -19.195 1.00 96.12 105 GLY A CA 1
ATOM 786 C C . GLY A 1 105 ? 4.201 0.945 -18.174 1.00 96.12 105 GLY A C 1
ATOM 787 O O . GLY A 1 105 ? 4.724 1.828 -17.492 1.00 96.12 105 GLY A O 1
ATOM 788 N N . VAL A 1 106 ? 2.918 0.612 -18.062 1.00 97.62 106 VAL A N 1
ATOM 789 C CA . VAL A 1 106 ? 2.089 1.098 -16.959 1.00 97.62 106 VAL A CA 1
ATOM 790 C C . VAL A 1 106 ? 2.624 0.490 -15.664 1.00 97.62 106 VAL A C 1
ATOM 792 O O . VAL A 1 106 ? 2.737 -0.727 -15.545 1.00 97.62 106 VAL A O 1
ATOM 795 N N . ALA A 1 107 ? 2.945 1.354 -14.708 1.00 97.44 107 ALA A N 1
ATOM 796 C CA . ALA A 1 107 ? 3.415 1.009 -13.374 1.00 97.44 107 ALA A CA 1
ATOM 797 C C . ALA A 1 107 ? 2.277 0.980 -12.348 1.00 97.44 107 ALA A C 1
ATOM 799 O O . ALA A 1 107 ? 2.319 0.201 -11.397 1.00 97.44 107 ALA A O 1
ATOM 800 N N . ALA A 1 108 ? 1.250 1.813 -12.528 1.00 97.44 108 ALA A N 1
ATOM 801 C CA . ALA A 1 108 ? 0.059 1.802 -11.686 1.00 97.44 108 ALA A CA 1
ATOM 802 C C . ALA A 1 108 ? -1.145 2.434 -12.391 1.00 97.44 108 ALA A C 1
ATOM 804 O O . ALA A 1 108 ? -1.006 3.400 -13.139 1.00 97.44 108 ALA A O 1
ATOM 805 N N . VAL A 1 109 ? -2.336 1.929 -12.088 1.00 96.19 109 VAL A N 1
ATOM 806 C CA . VAL A 1 109 ? -3.620 2.555 -12.416 1.00 96.19 109 VAL A CA 1
ATOM 807 C C . VAL A 1 109 ? -4.195 3.084 -11.104 1.00 96.19 109 VAL A C 1
ATOM 809 O O . VAL A 1 109 ? -4.771 2.331 -10.321 1.00 96.19 109 VAL A O 1
ATOM 812 N N . ASN A 1 110 ? -3.976 4.372 -10.826 1.00 94.38 110 ASN A N 1
ATOM 813 C CA . ASN A 1 110 ? -4.251 4.994 -9.523 1.00 94.38 110 ASN A CA 1
ATOM 814 C C . ASN A 1 110 ? -5.646 5.605 -9.403 1.00 94.38 110 ASN A C 1
ATOM 816 O O . ASN A 1 110 ? -6.020 6.027 -8.310 1.00 94.38 110 ASN A O 1
ATOM 820 N N . GLY A 1 111 ? -6.397 5.685 -10.497 1.00 91.69 111 GLY A N 1
ATOM 821 C CA . GLY A 1 111 ? -7.764 6.193 -10.522 1.00 91.69 111 GLY A CA 1
ATOM 822 C C . GLY A 1 111 ? -8.241 6.481 -11.943 1.00 91.69 111 GLY A C 1
ATOM 823 O O . GLY A 1 111 ? -7.463 6.317 -12.890 1.00 91.69 111 GLY A O 1
ATOM 824 N N . PRO A 1 112 ? -9.500 6.927 -12.098 1.00 89.50 112 PRO A N 1
ATOM 825 C CA . PRO A 1 112 ? -10.042 7.338 -13.388 1.00 89.50 112 PRO A CA 1
ATOM 826 C C . PRO A 1 112 ? -9.166 8.429 -14.013 1.00 89.50 112 PRO A C 1
ATOM 828 O O . PRO A 1 112 ? -9.089 9.551 -13.517 1.00 89.50 112 PRO A O 1
ATOM 831 N N . GLY A 1 113 ? -8.454 8.070 -15.079 1.00 91.69 113 GLY A N 1
ATOM 832 C CA . GLY A 1 113 ? -7.544 8.973 -15.772 1.00 91.69 113 GLY A CA 1
ATOM 833 C C . GLY A 1 113 ? -6.266 9.338 -15.008 1.00 91.69 113 GLY A C 1
ATOM 834 O O . GLY A 1 113 ? -5.683 10.366 -15.318 1.00 91.69 113 GLY A O 1
ATOM 835 N N . ILE A 1 114 ? -5.831 8.555 -14.010 1.00 95.19 114 ILE A N 1
ATOM 836 C CA . ILE A 1 114 ? -4.578 8.782 -13.264 1.00 95.19 114 ILE A CA 1
ATOM 837 C C . ILE A 1 114 ? -3.685 7.550 -13.415 1.00 95.19 114 ILE A C 1
ATOM 839 O O . ILE A 1 114 ? -3.791 6.588 -12.649 1.00 95.19 114 ILE A O 1
ATOM 843 N N . ILE A 1 115 ? -2.805 7.571 -14.413 1.00 97.44 115 ILE A N 1
ATOM 844 C CA . ILE A 1 115 ? -2.014 6.410 -14.833 1.00 97.44 115 ILE A CA 1
ATOM 845 C C . ILE A 1 115 ? -0.535 6.698 -14.628 1.00 97.44 115 ILE A C 1
ATOM 847 O O . ILE A 1 115 ? -0.011 7.676 -15.143 1.00 97.44 115 ILE A O 1
ATOM 851 N N . LEU A 1 116 ? 0.160 5.849 -13.885 1.00 97.50 116 LEU A N 1
ATOM 852 C CA . LEU A 1 116 ? 1.601 5.952 -13.703 1.00 97.50 116 LEU A CA 1
ATOM 853 C C . LEU A 1 116 ? 2.300 5.110 -14.770 1.00 97.50 116 LEU A C 1
ATOM 855 O O . LEU A 1 116 ? 1.996 3.928 -14.916 1.00 97.50 116 LEU A O 1
ATOM 859 N N . VAL A 1 117 ? 3.249 5.702 -15.486 1.00 98.12 117 VAL A N 1
ATOM 860 C CA . VAL A 1 117 ? 4.057 5.048 -16.522 1.00 98.12 117 VAL A CA 1
ATOM 861 C C . VAL A 1 117 ? 5.518 5.081 -16.091 1.00 98.12 117 VAL A C 1
ATOM 863 O O . VAL A 1 117 ? 5.978 6.084 -15.548 1.00 98.12 117 VAL A O 1
ATOM 866 N N . ALA A 1 118 ? 6.241 3.989 -16.317 1.00 97.69 118 ALA A N 1
ATOM 867 C CA . ALA A 1 118 ? 7.638 3.832 -15.933 1.00 97.69 118 ALA A CA 1
ATOM 868 C C . ALA A 1 118 ? 8.439 3.132 -17.031 1.00 97.69 118 ALA A C 1
ATOM 870 O O . ALA A 1 118 ? 7.938 2.214 -17.677 1.00 97.69 118 ALA A O 1
ATOM 871 N N . GLY A 1 119 ? 9.681 3.561 -17.240 1.00 97.50 119 GLY A N 1
ATOM 872 C CA . GLY A 1 119 ? 10.558 3.020 -18.276 1.00 97.50 119 GLY A CA 1
ATOM 873 C C . GLY A 1 119 ? 11.893 3.749 -18.342 1.00 97.50 119 GLY A C 1
ATOM 874 O O . GLY A 1 119 ? 12.277 4.446 -17.398 1.00 97.50 119 GLY A O 1
ATOM 875 N N . THR A 1 120 ? 12.603 3.619 -19.459 1.00 97.19 120 THR A N 1
ATOM 876 C CA . THR A 1 120 ? 13.810 4.424 -19.693 1.00 97.19 120 THR A CA 1
ATOM 877 C C . THR A 1 120 ? 13.471 5.912 -19.770 1.00 97.19 120 THR A C 1
ATOM 879 O O . THR A 1 120 ? 12.366 6.306 -20.148 1.00 97.19 120 THR A O 1
ATOM 882 N N . THR A 1 121 ? 14.439 6.766 -19.431 1.00 96.38 121 THR A N 1
ATOM 883 C CA . THR A 1 121 ? 14.265 8.226 -19.481 1.00 96.38 121 THR A CA 1
ATOM 884 C C . THR A 1 121 ? 13.816 8.708 -20.861 1.00 96.38 121 THR A C 1
ATOM 886 O O . THR A 1 121 ? 12.950 9.576 -20.948 1.00 96.38 121 THR A O 1
ATOM 889 N N . GLN A 1 122 ? 14.365 8.120 -21.930 1.00 97.06 122 GLN A N 1
ATOM 890 C CA . GLN A 1 122 ? 14.020 8.476 -23.305 1.00 97.06 122 GLN A CA 1
ATOM 891 C C . GLN A 1 122 ? 12.573 8.097 -23.635 1.00 97.06 122 GLN A C 1
ATOM 893 O O . GLN A 1 122 ? 11.798 8.959 -24.042 1.00 97.06 122 GLN A O 1
ATOM 898 N N . SER A 1 123 ? 12.182 6.844 -23.390 1.00 97.88 123 SER A N 1
ATOM 899 C CA . SER A 1 123 ? 10.820 6.383 -23.675 1.00 97.88 123 SER A CA 1
ATOM 900 C C . SER A 1 123 ? 9.779 7.154 -22.867 1.00 97.88 123 SER A C 1
ATOM 902 O O . SER A 1 123 ? 8.732 7.512 -23.394 1.00 97.88 123 SER A O 1
ATOM 904 N N . ILE A 1 124 ? 10.072 7.490 -21.609 1.00 98.06 124 ILE A N 1
ATOM 905 C CA . ILE A 1 124 ? 9.169 8.288 -20.771 1.00 98.06 124 ILE A CA 1
ATOM 906 C C . ILE A 1 124 ? 9.030 9.726 -21.279 1.00 98.06 124 ILE A C 1
ATOM 908 O O . ILE A 1 124 ? 7.918 10.254 -21.277 1.00 98.06 124 ILE A O 1
ATOM 912 N N . ALA A 1 125 ? 10.110 10.348 -21.760 1.00 97.56 125 ALA A N 1
ATOM 913 C CA . ALA A 1 125 ? 10.036 11.666 -22.388 1.00 97.56 125 ALA A CA 1
ATOM 914 C C . ALA A 1 125 ? 9.189 11.641 -23.674 1.00 97.56 125 ALA A C 1
ATOM 916 O O . ALA A 1 125 ? 8.323 12.498 -23.858 1.00 97.56 125 ALA A O 1
ATOM 917 N N . ASP A 1 126 ? 9.373 10.632 -24.527 1.00 98.12 126 ASP A N 1
ATOM 918 C CA . ASP A 1 126 ? 8.620 10.508 -25.779 1.00 98.12 126 ASP A CA 1
ATOM 919 C C . ASP A 1 126 ? 7.134 10.190 -25.533 1.00 98.12 126 ASP A C 1
ATOM 921 O O . ASP A 1 126 ? 6.254 10.758 -26.187 1.00 98.12 126 ASP A O 1
ATOM 925 N N . ILE A 1 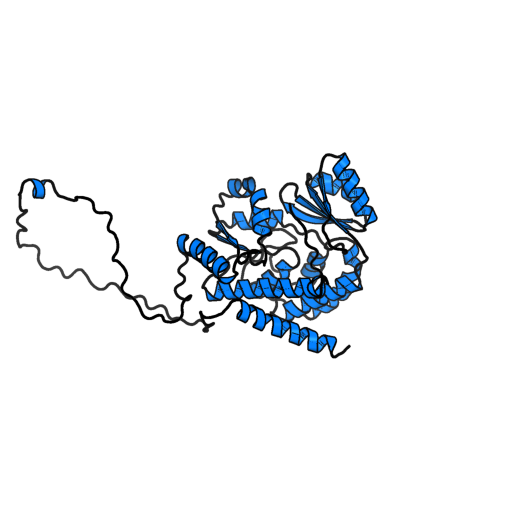127 ? 6.834 9.325 -24.557 1.00 98.19 127 ILE A N 1
ATOM 926 C CA . ILE A 1 127 ? 5.462 9.045 -24.110 1.00 98.19 127 ILE A CA 1
ATOM 927 C C . ILE A 1 127 ? 4.803 10.325 -23.589 1.00 98.19 127 ILE A C 1
ATOM 929 O O . ILE A 1 127 ? 3.645 10.580 -23.918 1.00 98.19 127 ILE A O 1
ATOM 933 N N . ALA A 1 128 ? 5.523 11.156 -22.827 1.00 98.12 128 ALA A N 1
ATOM 934 C CA . ALA A 1 128 ? 4.988 12.420 -22.326 1.00 98.12 128 ALA A CA 1
ATOM 935 C C . ALA A 1 128 ? 4.552 13.355 -23.463 1.00 98.12 128 ALA A C 1
ATOM 937 O O . ALA A 1 128 ? 3.447 13.894 -23.412 1.00 98.12 128 ALA A O 1
ATOM 938 N N . LEU A 1 129 ? 5.383 13.495 -24.503 1.00 98.06 129 LEU A N 1
ATOM 939 C CA . LEU A 1 129 ? 5.074 14.307 -25.685 1.00 98.06 129 LEU A CA 1
ATOM 940 C C . LEU A 1 129 ? 3.858 13.777 -26.449 1.00 98.06 129 LEU A C 1
ATOM 942 O O . LEU A 1 129 ? 3.029 14.556 -26.910 1.00 98.06 129 LEU A O 1
ATOM 946 N N . ARG A 1 130 ? 3.730 12.453 -26.577 1.00 98.00 130 ARG A N 1
ATOM 947 C CA . ARG A 1 130 ? 2.578 11.831 -27.243 1.00 98.00 130 ARG A CA 1
ATOM 948 C C . ARG A 1 130 ? 1.283 12.021 -26.463 1.00 98.00 130 ARG A C 1
ATOM 950 O O . ARG A 1 130 ? 0.259 12.285 -27.076 1.00 98.00 130 ARG A O 1
ATOM 957 N N . ILE A 1 131 ? 1.333 11.906 -25.137 1.00 97.81 131 ILE A N 1
ATOM 958 C CA . ILE A 1 131 ? 0.172 12.142 -24.269 1.00 97.81 131 ILE A CA 1
ATOM 959 C C . ILE A 1 131 ? -0.266 13.608 -24.341 1.00 97.81 131 ILE A C 1
ATOM 961 O O . ILE A 1 131 ? -1.462 13.872 -24.399 1.00 97.81 131 ILE A O 1
ATOM 965 N N . ASP A 1 132 ? 0.680 14.549 -24.356 1.00 97.00 132 ASP A N 1
ATOM 966 C CA . ASP A 1 132 ? 0.388 15.980 -24.516 1.00 97.00 132 ASP A CA 1
ATOM 967 C C . ASP A 1 132 ? -0.241 16.276 -25.889 1.00 97.00 132 ASP A C 1
ATOM 969 O O . ASP A 1 132 ? -1.264 16.953 -25.979 1.00 97.00 132 ASP A O 1
ATOM 973 N N . ALA A 1 133 ? 0.297 15.676 -26.957 1.00 97.12 133 ALA A N 1
ATOM 974 C CA . ALA A 1 133 ? -0.250 15.796 -28.309 1.00 97.12 133 ALA A CA 1
ATOM 975 C C . ALA A 1 133 ? -1.661 15.193 -28.463 1.00 97.12 133 ALA A C 1
ATOM 977 O O . ALA A 1 133 ? -2.431 15.672 -29.294 1.00 97.12 133 ALA A O 1
ATOM 978 N N . ASP A 1 134 ? -2.004 14.175 -27.666 1.00 96.31 134 ASP A N 1
ATOM 979 C CA . ASP A 1 134 ? -3.340 13.557 -27.612 1.00 96.31 134 ASP A CA 1
ATOM 980 C C . ASP A 1 134 ? -4.309 14.304 -26.664 1.00 96.31 134 ASP A C 1
ATOM 982 O O . ASP A 1 134 ? -5.471 13.934 -26.518 1.00 96.31 134 ASP A O 1
ATOM 986 N N . GLY A 1 135 ? -3.859 15.404 -26.043 1.00 96.31 135 GLY A N 1
ATOM 987 C CA . GLY A 1 135 ? -4.680 16.285 -25.205 1.00 96.31 135 GLY A CA 1
ATOM 988 C C . GLY A 1 135 ? -4.689 15.950 -23.710 1.00 96.31 135 GLY A C 1
ATOM 989 O O . GLY A 1 135 ? -5.441 16.567 -22.949 1.00 96.31 135 GLY A O 1
ATOM 990 N N . GLY A 1 136 ? -3.864 15.004 -23.258 1.00 97.19 136 GLY A N 1
ATOM 991 C CA . GLY A 1 136 ? -3.658 14.744 -21.834 1.00 97.19 136 GLY A CA 1
ATOM 992 C C . GLY A 1 136 ? -2.625 15.656 -21.198 1.00 97.19 136 GLY A C 1
ATOM 993 O O . GLY A 1 136 ? -2.039 16.536 -21.818 1.00 97.19 136 GLY A O 1
ATOM 994 N N . ARG A 1 137 ? -2.373 15.421 -19.910 1.00 97.44 137 ARG A N 1
ATOM 995 C CA . ARG A 1 137 ? -1.313 16.110 -19.162 1.00 97.44 137 ARG A CA 1
ATOM 996 C C . ARG A 1 137 ? -0.411 15.098 -18.493 1.00 97.44 137 ARG A C 1
ATOM 998 O O . ARG A 1 137 ? -0.865 14.024 -18.113 1.00 97.44 137 ARG A O 1
ATOM 1005 N N . THR A 1 138 ? 0.844 15.458 -18.272 1.00 97.44 138 THR A N 1
ATOM 1006 C CA . THR A 1 138 ? 1.777 14.610 -17.528 1.00 97.44 138 THR A CA 1
ATOM 1007 C C . THR A 1 138 ? 2.432 15.365 -16.381 1.00 97.44 138 THR A C 1
ATOM 1009 O O . THR A 1 138 ? 2.463 16.595 -16.333 1.00 97.44 138 THR A O 1
ATOM 1012 N N . THR A 1 139 ? 2.923 14.629 -15.393 1.00 96.50 139 THR A N 1
ATOM 1013 C CA . THR A 1 139 ? 3.730 15.165 -14.298 1.00 96.50 139 THR A CA 1
ATOM 1014 C C . THR A 1 139 ? 4.810 14.155 -13.959 1.00 96.50 139 THR A C 1
ATOM 1016 O O . THR A 1 139 ? 4.510 12.992 -13.702 1.00 96.50 139 THR A O 1
ATOM 1019 N N . SER A 1 140 ? 6.067 14.592 -13.971 1.00 94.62 140 SER A N 1
ATOM 1020 C CA . SER A 1 140 ? 7.198 13.740 -13.603 1.00 94.62 140 SER A CA 1
ATOM 1021 C C . SER A 1 140 ? 7.139 13.366 -12.122 1.00 94.62 140 SER A C 1
ATOM 1023 O O . SER A 1 140 ? 6.802 14.197 -11.275 1.00 94.62 140 SER A O 1
ATOM 1025 N N . VAL A 1 141 ? 7.478 12.118 -11.810 1.00 91.50 141 VAL A N 1
ATOM 1026 C CA . VAL A 1 141 ? 7.645 11.651 -10.434 1.00 91.50 141 VAL A CA 1
ATOM 1027 C C . VAL A 1 141 ? 9.131 11.755 -10.081 1.00 91.50 141 VAL A C 1
ATOM 1029 O O . VAL A 1 141 ? 9.956 11.257 -10.846 1.00 91.50 141 VAL A O 1
ATOM 1032 N N . PRO A 1 142 ? 9.510 12.385 -8.952 1.00 85.75 142 PRO A N 1
ATOM 1033 C CA . PRO A 1 142 ? 10.909 12.629 -8.594 1.00 85.75 142 PRO A CA 1
ATOM 1034 C C . PRO A 1 142 ? 11.600 11.357 -8.068 1.00 85.75 142 PRO A C 1
ATOM 1036 O O . PRO A 1 142 ? 12.013 11.290 -6.914 1.00 85.75 142 PRO A O 1
ATOM 1039 N N . ILE A 1 143 ? 11.697 10.338 -8.920 1.00 82.12 143 ILE A N 1
ATOM 1040 C CA . ILE A 1 143 ? 12.339 9.043 -8.686 1.00 82.12 143 ILE A CA 1
ATOM 1041 C C . ILE A 1 143 ? 13.187 8.730 -9.928 1.00 82.12 143 ILE A C 1
ATOM 1043 O O . ILE A 1 143 ? 12.744 8.927 -11.056 1.00 82.12 143 ILE A O 1
ATOM 1047 N N . ASP A 1 144 ? 14.411 8.247 -9.728 1.00 82.25 144 ASP A N 1
ATOM 1048 C CA . ASP A 1 144 ? 15.404 7.958 -10.776 1.00 82.25 144 ASP A CA 1
ATOM 1049 C C . ASP A 1 144 ? 15.468 6.461 -11.158 1.00 82.25 144 ASP A C 1
ATOM 1051 O O . ASP A 1 144 ? 16.444 5.968 -11.738 1.00 82.25 144 ASP A O 1
ATOM 1055 N N . ARG A 1 145 ? 14.420 5.719 -10.797 1.00 86.75 145 ARG A N 1
ATOM 1056 C CA . ARG A 1 145 ? 14.221 4.290 -11.049 1.00 86.75 145 ARG A CA 1
ATOM 1057 C C . ARG A 1 145 ? 12.816 4.065 -11.594 1.00 86.75 145 ARG A C 1
ATOM 1059 O O . ARG A 1 145 ? 11.865 4.724 -11.185 1.00 86.75 145 ARG A O 1
ATOM 1066 N N . ALA A 1 146 ? 12.683 3.096 -12.490 1.00 90.44 146 ALA A N 1
ATOM 1067 C CA . ALA A 1 146 ? 11.418 2.750 -13.128 1.00 90.44 146 ALA A CA 1
ATOM 1068 C C . ALA A 1 146 ? 10.794 1.504 -12.480 1.00 90.44 146 ALA A C 1
ATOM 1070 O O . ALA A 1 146 ? 10.875 0.399 -13.022 1.00 90.44 146 ALA A O 1
ATOM 1071 N N . PHE A 1 147 ? 10.190 1.658 -11.301 1.00 92.31 147 PHE A N 1
ATOM 1072 C CA . PHE A 1 147 ? 9.508 0.546 -10.626 1.00 92.31 147 PHE A CA 1
ATOM 1073 C C . PHE A 1 147 ? 8.284 0.066 -11.421 1.00 92.31 147 PHE A C 1
ATOM 1075 O O . PHE A 1 147 ? 7.676 0.847 -12.148 1.00 92.31 147 PHE A O 1
ATOM 1082 N N . HIS A 1 148 ? 7.909 -1.211 -11.267 1.00 96.75 148 HIS A N 1
ATOM 1083 C CA . HIS A 1 148 ? 6.777 -1.824 -11.982 1.00 96.75 148 HIS A CA 1
ATOM 1084 C C . HIS A 1 148 ? 6.879 -1.696 -13.517 1.00 96.75 148 HIS A C 1
ATOM 1086 O O . HIS A 1 148 ? 5.894 -1.448 -14.208 1.00 96.75 148 HIS A O 1
ATOM 1092 N N . SER A 1 149 ? 8.092 -1.851 -14.057 1.00 96.75 149 SER A N 1
ATOM 1093 C CA . SER A 1 149 ? 8.393 -1.712 -15.487 1.00 96.75 149 SER A CA 1
ATOM 1094 C C . SER A 1 149 ? 9.304 -2.843 -15.984 1.00 96.75 149 SER A C 1
ATOM 1096 O O . SER A 1 149 ? 9.874 -3.556 -15.151 1.00 96.75 149 SER A O 1
ATOM 1098 N N . PRO A 1 150 ? 9.503 -2.998 -17.311 1.00 96.94 150 PRO A N 1
ATOM 1099 C CA . PRO A 1 150 ? 10.480 -3.938 -17.880 1.00 96.94 150 PRO A CA 1
ATOM 1100 C C . PRO A 1 150 ? 11.884 -3.846 -17.274 1.00 96.94 150 PRO A C 1
ATOM 1102 O O . PRO A 1 150 ? 12.581 -4.850 -17.179 1.00 96.94 150 PRO A O 1
ATOM 1105 N N . LEU A 1 151 ? 12.287 -2.674 -16.775 1.00 96.12 151 LEU A N 1
ATOM 1106 C CA . LEU A 1 151 ? 13.608 -2.484 -16.168 1.00 96.12 151 LEU A CA 1
ATOM 1107 C C . LEU A 1 151 ? 13.784 -3.288 -14.866 1.00 96.12 151 LEU A C 1
ATOM 1109 O O . LEU A 1 151 ? 14.915 -3.564 -14.470 1.00 96.12 151 LEU A O 1
ATOM 1113 N N . VAL A 1 152 ? 12.692 -3.704 -14.215 1.00 96.75 152 VAL A N 1
ATOM 1114 C CA . VAL A 1 152 ? 12.736 -4.537 -13.001 1.00 96.75 152 VAL A CA 1
ATOM 1115 C C . VAL A 1 152 ? 13.132 -5.986 -13.312 1.00 96.75 152 VAL A C 1
ATOM 1117 O O . VAL A 1 152 ? 13.575 -6.692 -12.408 1.00 96.75 152 VAL A O 1
ATOM 1120 N N . ASP A 1 153 ? 13.049 -6.439 -14.568 1.00 96.81 153 ASP A N 1
ATOM 1121 C CA . ASP A 1 153 ? 13.344 -7.832 -14.939 1.00 96.81 153 ASP A CA 1
ATOM 1122 C C . ASP A 1 153 ? 14.780 -8.249 -14.555 1.00 96.81 153 ASP A C 1
ATOM 1124 O O . ASP A 1 153 ? 15.003 -9.390 -14.150 1.00 96.81 153 ASP A O 1
ATOM 1128 N N . ALA A 1 154 ? 15.733 -7.307 -14.559 1.00 95.56 154 ALA A N 1
ATOM 1129 C CA . ALA A 1 154 ? 17.114 -7.526 -14.110 1.00 95.56 154 ALA A CA 1
ATOM 1130 C C . ALA A 1 154 ? 17.240 -7.833 -12.601 1.00 95.56 154 ALA A C 1
ATOM 1132 O O . ALA A 1 154 ? 18.204 -8.460 -12.166 1.00 95.56 154 ALA A O 1
ATOM 1133 N N . VAL A 1 155 ? 16.264 -7.413 -11.794 1.00 95.88 155 VAL A N 1
ATOM 1134 C CA . VAL A 1 155 ? 16.248 -7.568 -10.331 1.00 95.88 155 VAL A CA 1
ATOM 1135 C C . VAL A 1 155 ? 15.626 -8.906 -9.916 1.00 95.88 155 VAL A C 1
ATOM 1137 O O . VAL A 1 155 ? 16.002 -9.482 -8.892 1.00 95.88 155 VAL A O 1
ATOM 1140 N N . LEU A 1 156 ? 14.670 -9.416 -10.701 1.00 97.25 156 LEU A N 1
ATOM 1141 C CA . LEU A 1 156 ? 13.811 -10.543 -10.317 1.00 97.25 156 LEU A CA 1
ATOM 1142 C C . LEU A 1 156 ? 14.569 -11.831 -9.946 1.00 97.25 156 LEU A C 1
ATOM 1144 O O . LEU A 1 156 ? 14.190 -12.439 -8.943 1.00 97.25 156 LEU A O 1
ATOM 1148 N N . PRO A 1 157 ? 15.635 -12.259 -10.657 1.00 97.75 157 PRO A N 1
ATOM 1149 C CA . PRO A 1 157 ? 16.377 -13.463 -10.277 1.00 97.75 157 PRO A CA 1
ATOM 1150 C C . PRO A 1 157 ? 17.034 -13.342 -8.899 1.00 97.75 157 PRO A C 1
ATOM 1152 O O . PRO A 1 157 ? 17.006 -14.287 -8.116 1.00 97.75 157 PRO A O 1
ATOM 1155 N N . HIS A 1 158 ? 17.577 -12.166 -8.572 1.00 97.38 158 HIS A N 1
ATOM 1156 C CA . HIS A 1 158 ? 18.185 -11.916 -7.267 1.00 97.38 158 HIS A CA 1
ATOM 1157 C C . HIS A 1 158 ? 17.130 -11.858 -6.162 1.00 97.38 158 HIS A C 1
ATOM 1159 O O . HIS A 1 158 ? 17.323 -12.415 -5.081 1.00 97.38 158 HIS A O 1
ATOM 1165 N N . PHE A 1 159 ? 15.994 -11.216 -6.441 1.00 97.56 159 PHE A N 1
ATOM 1166 C CA . PHE A 1 159 ? 14.925 -11.084 -5.458 1.00 97.56 159 PHE A CA 1
ATOM 1167 C C . PHE A 1 159 ? 14.209 -12.413 -5.188 1.00 97.56 159 PHE A C 1
ATOM 1169 O O . PHE A 1 159 ? 13.794 -12.662 -4.058 1.00 97.56 159 PHE A O 1
ATOM 1176 N N . ARG A 1 160 ? 14.146 -13.316 -6.176 1.00 98.50 160 ARG A N 1
ATOM 1177 C CA . ARG A 1 160 ? 13.661 -14.692 -5.986 1.00 98.50 160 ARG A CA 1
ATOM 1178 C C . ARG A 1 160 ? 14.426 -15.403 -4.869 1.00 98.50 160 ARG A C 1
ATOM 1180 O O . ARG A 1 160 ? 13.793 -15.919 -3.954 1.00 98.50 160 ARG A O 1
ATOM 1187 N N . SER A 1 161 ? 15.759 -15.350 -4.889 1.00 97.81 161 SER A N 1
ATOM 1188 C CA . SER A 1 161 ? 16.600 -15.976 -3.858 1.00 97.81 161 SER A CA 1
ATOM 1189 C C . SER A 1 161 ? 16.343 -15.416 -2.456 1.00 97.81 161 SER A C 1
ATOM 1191 O O . SER A 1 161 ? 16.524 -16.114 -1.462 1.00 97.81 161 SER A O 1
ATOM 1193 N N . VAL A 1 162 ? 15.925 -14.150 -2.352 1.00 97.50 162 VAL A N 1
ATOM 1194 C CA . VAL A 1 162 ? 15.524 -13.540 -1.077 1.00 97.50 162 VAL A CA 1
ATOM 1195 C C . VAL A 1 162 ? 14.177 -14.102 -0.629 1.00 97.50 162 VAL A C 1
ATOM 1197 O O . VAL A 1 162 ? 14.067 -14.557 0.507 1.00 97.50 162 VAL A O 1
ATOM 1200 N N . LEU A 1 163 ? 13.185 -14.097 -1.523 1.00 98.12 163 LEU A N 1
ATOM 1201 C CA . LEU A 1 163 ? 11.816 -14.552 -1.265 1.00 98.12 163 LEU A CA 1
ATOM 1202 C C . LEU A 1 163 ? 11.742 -16.035 -0.881 1.00 98.12 163 LEU A C 1
ATOM 1204 O O . LEU A 1 163 ? 10.929 -16.403 -0.042 1.00 98.12 163 LEU A O 1
ATOM 1208 N N . GLU A 1 164 ? 12.603 -16.883 -1.443 1.00 98.06 164 GLU A N 1
ATOM 1209 C CA . GLU A 1 164 ? 12.666 -18.319 -1.125 1.00 98.06 164 GLU A CA 1
ATOM 1210 C C . GLU A 1 164 ? 13.118 -18.611 0.317 1.00 98.06 164 GLU A C 1
ATOM 1212 O O . GLU A 1 164 ? 12.932 -19.724 0.807 1.00 98.06 164 GLU A O 1
ATOM 1217 N N . ARG A 1 165 ? 13.672 -17.616 1.022 1.00 97.06 165 ARG A N 1
ATOM 1218 C CA . ARG A 1 165 ? 14.040 -17.726 2.443 1.00 97.06 165 ARG A CA 1
ATOM 1219 C C . ARG A 1 165 ? 12.890 -17.383 3.390 1.00 97.06 165 ARG A C 1
ATOM 1221 O O . ARG A 1 165 ? 13.017 -17.626 4.585 1.00 97.06 165 ARG A O 1
ATOM 1228 N N . VAL A 1 166 ? 11.800 -16.814 2.874 1.00 97.31 166 VAL A N 1
ATOM 1229 C CA . VAL A 1 166 ? 10.668 -16.336 3.673 1.00 97.31 166 VAL A CA 1
ATOM 1230 C C . VAL A 1 166 ? 9.620 -17.422 3.813 1.00 97.31 166 VAL A C 1
ATOM 1232 O O . VAL A 1 166 ? 9.255 -18.104 2.852 1.00 97.31 166 VAL A O 1
ATOM 1235 N N . ARG A 1 167 ? 9.080 -17.551 5.025 1.00 96.88 167 ARG A N 1
ATOM 1236 C CA . ARG A 1 167 ? 7.940 -18.426 5.270 1.00 96.88 167 ARG A CA 1
ATOM 1237 C C . ARG A 1 167 ? 6.643 -17.647 5.103 1.00 96.88 167 ARG A C 1
ATOM 1239 O O . ARG A 1 167 ? 6.254 -16.878 5.977 1.00 96.88 167 ARG A O 1
ATOM 1246 N N . PHE A 1 168 ? 5.928 -17.938 4.025 1.00 98.31 168 PHE A N 1
ATOM 1247 C CA . PHE A 1 168 ? 4.604 -17.375 3.801 1.00 98.31 168 PHE A CA 1
ATOM 1248 C C . PHE A 1 168 ? 3.501 -18.165 4.521 1.00 98.31 168 PHE A C 1
ATOM 1250 O O . PHE A 1 168 ? 3.536 -19.395 4.587 1.00 98.31 168 PHE A O 1
ATOM 1257 N N . SER A 1 169 ? 2.503 -17.451 5.036 1.00 98.31 169 SER A N 1
ATOM 1258 C CA . SER A 1 169 ? 1.321 -17.978 5.722 1.00 98.31 169 SER A CA 1
ATOM 1259 C C . SER A 1 169 ? 0.047 -17.368 5.139 1.00 98.31 169 SER A C 1
ATOM 1261 O O . SER A 1 169 ? 0.074 -16.289 4.552 1.00 98.31 169 SER A O 1
ATOM 1263 N N . ALA A 1 170 ? -1.083 -18.065 5.280 1.00 97.94 170 ALA A N 1
ATOM 1264 C CA . ALA A 1 170 ? -2.370 -17.531 4.842 1.00 97.94 170 ALA A CA 1
ATOM 1265 C C . ALA A 1 170 ? -2.732 -16.265 5.646 1.00 97.94 170 ALA A C 1
ATOM 1267 O O . ALA A 1 170 ? -2.565 -16.271 6.869 1.00 97.94 170 ALA A O 1
ATOM 1268 N N . PRO A 1 171 ? -3.242 -15.205 4.992 1.00 97.81 171 PRO A N 1
ATOM 1269 C CA . PRO A 1 171 ? -3.566 -13.957 5.670 1.00 97.81 171 PRO A CA 1
ATOM 1270 C C . PRO A 1 171 ? -4.688 -14.155 6.697 1.00 97.81 171 PRO A C 1
ATOM 1272 O O . PRO A 1 171 ? -5.728 -14.740 6.392 1.00 97.81 171 PRO A O 1
ATOM 1275 N N . LYS A 1 172 ? -4.507 -13.620 7.909 1.00 97.94 172 LYS A N 1
ATOM 1276 C CA . LYS A 1 172 ? -5.553 -13.580 8.950 1.00 97.94 172 LYS A CA 1
ATOM 1277 C C . LYS A 1 172 ? -6.543 -12.434 8.763 1.00 97.94 172 LYS A C 1
ATOM 1279 O O . LYS A 1 172 ? -7.657 -12.491 9.279 1.00 97.94 172 LYS A O 1
ATOM 1284 N N . ILE A 1 173 ? -6.127 -11.403 8.034 1.00 98.12 173 ILE A N 1
ATOM 1285 C CA . ILE A 1 173 ? -6.929 -10.230 7.692 1.00 98.12 173 ILE A CA 1
ATOM 1286 C C . ILE A 1 173 ? -6.967 -10.147 6.167 1.00 98.12 173 ILE A C 1
ATOM 1288 O O . ILE A 1 173 ? -5.904 -10.236 5.553 1.00 98.12 173 ILE A O 1
ATOM 1292 N N . PRO A 1 174 ? -8.140 -9.988 5.531 1.00 98.38 174 PRO A N 1
ATOM 1293 C CA . PRO A 1 174 ? -8.227 -9.833 4.084 1.00 98.38 174 PRO A CA 1
ATOM 1294 C C . PRO A 1 174 ? -7.294 -8.731 3.562 1.00 98.38 174 PRO A C 1
ATOM 1296 O O . PRO A 1 174 ? -7.370 -7.588 4.014 1.00 98.38 174 PRO A O 1
ATOM 1299 N N . VAL A 1 175 ? -6.442 -9.067 2.591 1.00 98.69 175 VAL A N 1
ATOM 1300 C CA . VAL A 1 175 ? -5.564 -8.116 1.891 1.00 98.69 175 VAL A CA 1
ATOM 1301 C C . VAL A 1 175 ? -6.067 -7.959 0.465 1.00 98.69 175 VAL A C 1
ATOM 1303 O O . VAL A 1 175 ? -6.285 -8.955 -0.218 1.00 98.69 175 VAL A O 1
ATOM 1306 N N . ILE A 1 176 ? -6.268 -6.730 0.004 1.00 98.69 176 ILE A N 1
ATOM 1307 C CA . ILE A 1 176 ? -6.615 -6.448 -1.390 1.00 98.69 176 ILE A CA 1
ATOM 1308 C C . ILE A 1 176 ? -5.325 -6.411 -2.214 1.00 98.69 176 ILE A C 1
ATOM 1310 O O . ILE A 1 176 ? -4.448 -5.586 -1.962 1.00 98.69 176 ILE A O 1
ATOM 1314 N N . SER A 1 177 ? -5.230 -7.311 -3.194 1.00 98.62 177 SER A N 1
ATOM 1315 C CA . SER A 1 177 ? -4.048 -7.502 -4.028 1.00 98.62 177 SER A CA 1
ATOM 1316 C C . SER A 1 177 ? -3.808 -6.326 -4.971 1.00 98.62 177 SER A C 1
ATOM 1318 O O . SER A 1 177 ? -4.701 -5.891 -5.695 1.00 98.62 177 SER A O 1
ATOM 1320 N N . ASN A 1 178 ? -2.557 -5.899 -5.069 1.00 98.56 178 ASN A N 1
ATOM 1321 C CA . ASN A 1 178 ? -2.082 -4.900 -6.019 1.00 98.56 178 ASN A CA 1
ATOM 1322 C C . ASN A 1 178 ? -2.048 -5.442 -7.455 1.00 98.56 178 ASN A C 1
ATOM 1324 O O . ASN A 1 178 ? -2.055 -4.657 -8.396 1.00 98.56 178 ASN A O 1
ATOM 1328 N N . LEU A 1 179 ? -2.032 -6.765 -7.649 1.00 98.44 179 LEU A N 1
ATOM 1329 C CA . LEU A 1 179 ? -2.024 -7.384 -8.978 1.00 98.44 179 LEU A CA 1
ATOM 1330 C C . LEU A 1 179 ? -3.413 -7.470 -9.606 1.00 98.44 179 LEU A C 1
ATOM 1332 O O . LEU A 1 179 ? -3.533 -7.396 -10.827 1.00 98.44 179 LEU A O 1
ATOM 1336 N N . THR A 1 180 ? -4.446 -7.683 -8.791 1.00 97.94 180 THR A N 1
ATOM 1337 C CA . THR A 1 180 ? -5.809 -7.955 -9.275 1.00 97.94 180 THR A CA 1
ATOM 1338 C C . THR A 1 180 ? -6.814 -6.886 -8.862 1.00 97.94 180 THR A C 1
ATOM 1340 O O . THR A 1 180 ? -7.863 -6.769 -9.489 1.00 97.94 180 THR A O 1
ATOM 1343 N N . GLY A 1 181 ? -6.524 -6.127 -7.804 1.00 97.69 181 GLY A N 1
ATOM 1344 C CA . GLY A 1 181 ? -7.472 -5.229 -7.151 1.00 97.69 181 GLY A CA 1
ATOM 1345 C C . GLY A 1 181 ? -8.593 -5.947 -6.394 1.00 97.69 181 GLY A C 1
ATOM 1346 O O . GLY A 1 181 ? -9.492 -5.286 -5.888 1.00 97.69 181 GLY A O 1
ATOM 1347 N N . ALA A 1 182 ? -8.565 -7.278 -6.301 1.00 98.19 182 ALA A N 1
ATOM 1348 C CA . ALA A 1 182 ? -9.506 -8.080 -5.523 1.00 98.19 182 ALA A CA 1
ATOM 1349 C C . ALA A 1 182 ? -8.870 -8.535 -4.201 1.00 98.19 182 ALA A C 1
ATOM 1351 O O . ALA A 1 182 ? -7.654 -8.450 -4.028 1.00 98.19 182 ALA A O 1
ATOM 1352 N N . VAL A 1 183 ? -9.677 -9.045 -3.265 1.00 98.44 183 VAL A N 1
ATOM 1353 C CA . VAL A 1 183 ? -9.143 -9.711 -2.065 1.00 98.44 183 VAL A CA 1
ATOM 1354 C C . VAL A 1 183 ? -8.273 -10.889 -2.505 1.00 98.44 183 VAL A C 1
ATOM 1356 O O . VAL A 1 183 ? -8.731 -11.749 -3.256 1.00 98.44 183 VAL A O 1
ATOM 1359 N N . ALA A 1 184 ? -7.021 -10.894 -2.060 1.00 98.06 184 ALA A N 1
ATOM 1360 C CA . ALA A 1 184 ? -6.034 -11.897 -2.412 1.00 98.06 184 ALA A CA 1
ATOM 1361 C C . ALA A 1 184 ? -6.427 -13.274 -1.861 1.00 98.06 184 ALA A C 1
ATOM 1363 O O . ALA A 1 184 ? -6.880 -13.400 -0.719 1.00 98.06 184 ALA A O 1
ATOM 1364 N N . GLY A 1 185 ? -6.240 -14.305 -2.679 1.00 95.62 185 GLY A N 1
ATOM 1365 C CA . GLY A 1 185 ? -6.365 -15.702 -2.285 1.00 95.62 185 GLY A CA 1
ATOM 1366 C C . GLY A 1 185 ? -5.037 -16.285 -1.797 1.00 95.62 185 GLY A C 1
ATOM 1367 O O . GLY A 1 185 ? -4.161 -15.585 -1.288 1.00 95.62 185 GLY A O 1
ATOM 1368 N N . ALA A 1 186 ? -4.873 -17.599 -1.962 1.00 96.88 186 ALA A N 1
ATOM 1369 C CA . ALA A 1 186 ? -3.656 -18.309 -1.562 1.00 96.88 186 ALA A CA 1
ATOM 1370 C C . ALA A 1 186 ? -2.413 -17.888 -2.369 1.00 96.88 186 ALA A C 1
ATOM 1372 O O . ALA A 1 186 ? -1.290 -18.141 -1.947 1.00 96.88 186 ALA A O 1
ATOM 1373 N N . GLU A 1 187 ? -2.579 -17.228 -3.516 1.00 97.69 187 GLU A N 1
ATOM 1374 C CA . GLU A 1 187 ? -1.463 -16.771 -4.338 1.00 97.69 187 GLU A CA 1
ATOM 1375 C C . GLU A 1 187 ? -0.537 -15.800 -3.597 1.00 97.69 187 GLU A C 1
ATOM 1377 O O . GLU A 1 187 ? 0.669 -15.853 -3.826 1.00 97.69 187 GLU A O 1
ATOM 1382 N N . ILE A 1 188 ? -1.048 -14.987 -2.661 1.00 98.19 188 ILE A N 1
ATOM 1383 C CA . ILE A 1 188 ? -0.235 -14.032 -1.882 1.00 98.19 188 ILE A CA 1
ATOM 1384 C C . ILE A 1 188 ? 0.848 -14.723 -1.041 1.00 98.19 188 ILE A C 1
ATOM 1386 O O . ILE A 1 188 ? 1.840 -14.104 -0.653 1.00 98.19 188 ILE A O 1
ATOM 1390 N N . THR A 1 189 ? 0.694 -16.028 -0.794 1.00 98.50 189 THR A N 1
ATOM 1391 C CA . THR A 1 189 ? 1.639 -16.838 -0.023 1.00 98.50 189 THR A CA 1
ATOM 1392 C C . THR A 1 189 ? 2.701 -17.509 -0.899 1.00 98.50 189 THR A C 1
ATOM 1394 O O . THR A 1 189 ? 3.290 -18.513 -0.499 1.00 98.50 189 THR A O 1
ATOM 1397 N N . THR A 1 190 ? 2.918 -17.019 -2.122 1.00 98.50 190 THR A N 1
ATOM 1398 C CA . THR A 1 190 ? 3.848 -17.618 -3.089 1.00 98.50 190 THR A CA 1
ATOM 1399 C C . THR A 1 190 ? 4.951 -16.645 -3.490 1.00 98.50 190 THR A C 1
ATOM 1401 O O . THR A 1 190 ? 4.726 -15.444 -3.630 1.00 98.50 190 THR A O 1
ATOM 1404 N N . VAL A 1 191 ? 6.151 -17.171 -3.750 1.00 98.62 191 VAL A N 1
ATOM 1405 C CA . VAL A 1 191 ? 7.279 -16.391 -4.294 1.00 98.62 191 VAL A CA 1
ATOM 1406 C C . VAL A 1 191 ? 6.894 -15.707 -5.611 1.00 98.62 191 VAL A C 1
ATOM 1408 O O . VAL A 1 191 ? 7.206 -14.534 -5.824 1.00 98.62 191 VAL A O 1
ATOM 1411 N N . ASP A 1 192 ? 6.168 -16.414 -6.480 1.00 98.50 192 ASP A N 1
ATOM 1412 C CA . ASP A 1 192 ? 5.776 -15.903 -7.795 1.00 98.50 192 ASP A CA 1
ATOM 1413 C C . ASP A 1 192 ? 4.829 -14.701 -7.706 1.00 98.50 192 ASP A C 1
ATOM 1415 O O . ASP A 1 192 ? 4.914 -13.802 -8.547 1.00 98.50 192 ASP A O 1
ATOM 1419 N N . TYR A 1 193 ? 3.975 -14.627 -6.678 1.00 98.62 193 TYR A N 1
ATOM 1420 C CA . TYR A 1 193 ? 3.161 -13.439 -6.428 1.00 98.62 193 TYR A CA 1
ATOM 1421 C C . TYR A 1 193 ? 4.031 -12.208 -6.194 1.00 98.62 193 TYR A C 1
ATOM 1423 O O . TYR A 1 193 ? 3.839 -11.199 -6.862 1.00 98.62 193 TYR A O 1
ATOM 1431 N N . TRP A 1 194 ? 5.030 -12.291 -5.313 1.00 98.56 194 TRP A N 1
ATOM 1432 C CA . TRP A 1 194 ? 5.864 -11.143 -4.941 1.00 98.56 194 TRP A CA 1
ATOM 1433 C C . TRP A 1 194 ? 6.848 -10.714 -6.042 1.00 98.56 194 TRP A C 1
ATOM 1435 O O . TRP A 1 194 ? 7.164 -9.525 -6.174 1.00 98.56 194 TRP A O 1
ATOM 1445 N N . LEU A 1 195 ? 7.282 -11.652 -6.889 1.00 98.31 195 LEU A N 1
ATOM 1446 C CA . LEU A 1 195 ? 8.020 -11.335 -8.116 1.00 98.31 195 LEU A CA 1
ATOM 1447 C C . LEU A 1 195 ? 7.135 -10.594 -9.118 1.00 98.31 195 LEU A C 1
ATOM 1449 O O . LEU A 1 195 ? 7.522 -9.538 -9.621 1.00 98.31 195 LEU A O 1
ATOM 1453 N N . ARG A 1 196 ? 5.919 -11.101 -9.364 1.00 98.31 196 ARG A N 1
ATOM 1454 C CA . ARG A 1 196 ? 4.942 -10.425 -10.227 1.00 98.31 196 ARG A CA 1
ATOM 1455 C C . ARG A 1 196 ? 4.558 -9.064 -9.665 1.00 98.31 196 ARG A C 1
ATOM 1457 O O . ARG A 1 196 ? 4.544 -8.106 -10.423 1.00 98.31 196 ARG A O 1
ATOM 1464 N N . HIS A 1 197 ? 4.319 -8.957 -8.361 1.00 98.38 197 HIS A N 1
ATOM 1465 C CA . HIS A 1 197 ? 4.009 -7.710 -7.662 1.00 98.38 197 HIS A CA 1
ATOM 1466 C C . HIS A 1 197 ? 5.076 -6.643 -7.916 1.00 98.38 197 HIS A C 1
ATOM 1468 O O . HIS A 1 197 ? 4.753 -5.494 -8.191 1.00 98.38 197 HIS A O 1
ATOM 1474 N N . SER A 1 198 ? 6.354 -7.029 -7.905 1.00 96.75 198 SER A N 1
ATOM 1475 C CA . SER A 1 198 ? 7.462 -6.098 -8.140 1.00 96.75 198 SER A CA 1
ATOM 1476 C C . SER A 1 198 ? 7.535 -5.579 -9.584 1.00 96.75 198 SER A C 1
ATOM 1478 O O . SER A 1 198 ? 8.089 -4.503 -9.817 1.00 96.75 198 SER A O 1
ATOM 1480 N N . ARG A 1 199 ? 6.994 -6.333 -10.550 1.00 97.44 199 ARG A N 1
ATOM 1481 C CA . ARG A 1 199 ? 7.158 -6.097 -11.993 1.00 97.44 199 ARG A CA 1
ATOM 1482 C C . ARG A 1 199 ? 5.899 -5.586 -12.699 1.00 97.44 199 ARG A C 1
ATOM 1484 O O . ARG A 1 199 ? 6.010 -4.830 -13.663 1.00 97.44 199 ARG A O 1
ATOM 1491 N N . ALA A 1 200 ? 4.729 -6.047 -12.283 1.00 97.94 200 ALA A N 1
ATOM 1492 C CA . ALA A 1 200 ? 3.446 -5.770 -12.917 1.00 97.94 200 ALA A CA 1
ATOM 1493 C C . ALA A 1 200 ? 2.831 -4.450 -12.412 1.00 97.94 200 ALA A C 1
ATOM 1495 O O . ALA A 1 200 ? 3.175 -4.007 -11.312 1.00 97.94 200 ALA A O 1
ATOM 1496 N N . PRO A 1 201 ? 1.913 -3.834 -13.184 1.00 97.69 201 PRO A N 1
ATOM 1497 C CA . PRO A 1 201 ? 1.207 -2.628 -12.770 1.00 97.69 201 PRO A CA 1
ATOM 1498 C C . PRO A 1 201 ? 0.382 -2.836 -11.501 1.00 97.69 201 PRO A C 1
ATOM 1500 O O . PRO A 1 201 ? -0.382 -3.799 -11.411 1.00 97.69 201 PRO A O 1
ATOM 1503 N N . VAL A 1 202 ? 0.441 -1.864 -10.592 1.00 98.31 202 VAL A N 1
ATOM 1504 C CA . VAL A 1 202 ? -0.449 -1.787 -9.428 1.00 98.31 202 VAL A CA 1
ATOM 1505 C C . VAL A 1 202 ? -1.874 -1.423 -9.873 1.00 98.31 202 VAL A C 1
ATOM 1507 O O . VAL A 1 202 ? -2.117 -0.319 -10.362 1.00 98.31 202 VAL A O 1
ATOM 1510 N N . GLN A 1 203 ? -2.833 -2.325 -9.671 1.00 97.38 203 GLN A N 1
ATOM 1511 C CA . GLN A 1 203 ? -4.268 -2.158 -9.944 1.00 97.38 203 GLN A CA 1
ATOM 1512 C C . GLN A 1 203 ? -4.983 -1.432 -8.790 1.00 97.38 203 GLN A C 1
ATOM 1514 O O . GLN A 1 203 ? -5.943 -1.935 -8.201 1.00 97.38 203 GLN A O 1
ATOM 1519 N N . PHE A 1 204 ? -4.483 -0.253 -8.410 1.00 95.38 204 PHE A N 1
ATOM 1520 C CA . PHE A 1 204 ? -4.967 0.458 -7.224 1.00 95.38 204 PHE A CA 1
ATOM 1521 C C . PHE A 1 204 ? -6.422 0.918 -7.368 1.00 95.38 204 PHE A C 1
ATOM 1523 O O . PHE A 1 204 ? -7.192 0.823 -6.416 1.00 95.38 204 PHE A O 1
ATOM 1530 N N . MET A 1 205 ? -6.827 1.344 -8.567 1.00 93.88 205 MET A N 1
ATOM 1531 C CA . MET A 1 205 ? -8.210 1.719 -8.859 1.00 93.88 205 MET A CA 1
ATOM 1532 C C . MET A 1 205 ? -9.190 0.580 -8.596 1.00 93.88 205 MET A C 1
ATOM 1534 O O . MET A 1 205 ? -10.204 0.783 -7.929 1.00 93.88 205 MET A O 1
ATOM 1538 N N . GLN A 1 206 ? -8.873 -0.621 -9.069 1.00 95.31 206 GLN A N 1
ATOM 1539 C CA . GLN A 1 206 ? -9.669 -1.814 -8.802 1.00 95.31 206 GLN A CA 1
ATOM 1540 C C . GLN A 1 206 ? -9.648 -2.150 -7.304 1.00 95.31 206 GLN A C 1
ATOM 1542 O O . GLN A 1 206 ? -10.685 -2.480 -6.733 1.00 95.31 206 GLN A O 1
ATOM 1547 N N . GLY A 1 207 ? -8.501 -1.974 -6.641 1.00 95.94 207 GLY A N 1
ATOM 1548 C CA . GLY A 1 207 ? -8.385 -2.147 -5.194 1.00 95.94 207 GLY A CA 1
ATOM 1549 C C . GLY A 1 207 ? -9.313 -1.228 -4.394 1.00 95.94 207 GLY A C 1
ATOM 1550 O O . GLY A 1 207 ? -10.030 -1.689 -3.507 1.00 95.94 207 GLY A O 1
ATOM 1551 N N . MET A 1 208 ? -9.372 0.055 -4.751 1.00 93.50 208 MET A N 1
ATOM 1552 C CA . MET A 1 208 ? -10.275 1.039 -4.145 1.00 93.50 208 MET A CA 1
ATOM 1553 C C . MET A 1 208 ? -11.753 0.731 -4.426 1.00 93.50 208 MET A C 1
ATOM 1555 O O . MET A 1 208 ? -12.598 0.904 -3.547 1.00 93.50 208 MET A O 1
ATOM 1559 N N . GLN A 1 209 ? -12.085 0.217 -5.617 1.00 93.88 209 GLN A N 1
ATOM 1560 C CA . GLN A 1 209 ? -13.440 -0.262 -5.922 1.00 93.88 209 GLN A CA 1
ATOM 1561 C C . GLN A 1 209 ? -13.846 -1.416 -5.001 1.00 93.88 209 GLN A C 1
ATOM 1563 O O . GLN A 1 209 ? -14.923 -1.371 -4.403 1.00 93.88 209 GLN A O 1
ATOM 1568 N N . THR A 1 210 ? -12.974 -2.413 -4.836 1.00 95.94 210 THR A N 1
ATOM 1569 C CA . THR A 1 210 ? -13.189 -3.533 -3.907 1.00 95.94 210 THR A CA 1
ATOM 1570 C C . THR A 1 210 ? -13.320 -3.044 -2.465 1.00 95.94 210 THR A C 1
ATOM 1572 O O . THR A 1 210 ? -14.220 -3.478 -1.745 1.00 95.94 210 THR A O 1
ATOM 1575 N N . LEU A 1 211 ? -12.474 -2.095 -2.053 1.00 94.69 211 LEU A N 1
ATOM 1576 C CA . LEU A 1 211 ? -12.499 -1.509 -0.715 1.00 94.69 211 LEU A CA 1
ATOM 1577 C C . LEU A 1 211 ? -13.847 -0.827 -0.417 1.00 94.69 211 LEU A C 1
ATOM 1579 O O . LEU A 1 211 ? -14.466 -1.100 0.613 1.00 94.69 211 LEU A O 1
ATOM 1583 N N . HIS A 1 212 ? -14.354 0.002 -1.335 1.00 93.38 212 HIS A N 1
ATOM 1584 C CA . HIS A 1 212 ? -15.657 0.658 -1.180 1.00 93.38 212 HIS A CA 1
ATOM 1585 C C . HIS A 1 212 ? -16.842 -0.304 -1.288 1.00 93.38 212 HIS A C 1
ATOM 1587 O O . HIS A 1 212 ? -17.823 -0.147 -0.558 1.00 93.38 212 HIS A O 1
ATOM 1593 N N . ALA A 1 213 ? -16.750 -1.332 -2.134 1.00 93.62 213 ALA A N 1
ATOM 1594 C CA . ALA A 1 213 ? -17.761 -2.385 -2.208 1.00 93.62 213 ALA A CA 1
ATOM 1595 C C . ALA A 1 213 ? -17.903 -3.153 -0.879 1.00 93.62 213 ALA A C 1
ATOM 1597 O O . ALA A 1 213 ? -18.991 -3.640 -0.568 1.00 93.62 213 ALA A O 1
ATOM 1598 N N . GLY A 1 214 ? -16.841 -3.193 -0.064 1.00 92.19 214 GLY A N 1
ATOM 1599 C CA . GLY A 1 214 ? -16.852 -3.731 1.299 1.00 92.19 214 GLY A CA 1
ATOM 1600 C C . GLY A 1 214 ? -17.671 -2.918 2.312 1.00 92.19 214 GLY A C 1
ATOM 1601 O O . GLY A 1 214 ? -17.925 -3.414 3.408 1.00 92.19 214 GLY A O 1
ATOM 1602 N N . LYS A 1 215 ? -18.107 -1.696 1.960 1.00 89.00 215 LYS A N 1
ATOM 1603 C CA . LYS A 1 215 ? -18.989 -0.823 2.763 1.00 89.00 215 LYS A CA 1
ATOM 1604 C C . LYS A 1 215 ? -18.530 -0.638 4.216 1.00 89.00 215 LYS A C 1
ATOM 1606 O O . LYS A 1 215 ? -19.347 -0.648 5.134 1.00 89.00 215 LYS A O 1
ATOM 1611 N N . CYS A 1 216 ? -17.226 -0.473 4.428 1.00 92.00 216 CYS A N 1
ATOM 1612 C CA . CYS A 1 216 ? -16.691 -0.143 5.747 1.00 92.00 216 CYS A CA 1
ATOM 1613 C C . CYS A 1 216 ? -17.161 1.248 6.205 1.00 92.00 216 CYS A C 1
ATOM 1615 O O . CYS A 1 216 ? -17.289 2.169 5.398 1.00 92.00 216 CYS A O 1
ATOM 1617 N N . ASP A 1 217 ? -17.380 1.404 7.512 1.00 91.62 217 ASP A N 1
ATOM 1618 C CA . ASP A 1 217 ? -17.815 2.672 8.118 1.00 91.62 217 ASP A CA 1
ATOM 1619 C C . ASP A 1 217 ? -16.697 3.724 8.144 1.00 91.62 217 ASP A C 1
ATOM 1621 O O . ASP A 1 217 ? -16.955 4.930 8.114 1.00 91.62 217 ASP A O 1
ATOM 1625 N N . ALA A 1 218 ? -15.443 3.270 8.174 1.00 94.19 218 ALA A N 1
ATOM 1626 C CA . ALA A 1 218 ? -14.270 4.125 8.179 1.00 94.19 218 ALA A CA 1
ATOM 1627 C C . ALA A 1 218 ? -13.102 3.509 7.404 1.00 94.19 218 ALA A C 1
ATOM 1629 O O . ALA A 1 218 ? -12.944 2.288 7.351 1.00 94.19 218 ALA A O 1
ATOM 1630 N N . PHE A 1 219 ? -12.265 4.387 6.862 1.00 95.25 219 PHE A N 1
ATOM 1631 C CA . PHE A 1 219 ? -10.992 4.076 6.226 1.00 95.25 219 PHE A CA 1
ATOM 1632 C C . PHE A 1 219 ? -9.899 4.897 6.911 1.00 95.25 219 PHE A C 1
ATOM 1634 O O . PHE A 1 219 ? -10.066 6.098 7.137 1.00 95.25 219 PHE A O 1
ATOM 1641 N N . ILE A 1 220 ? -8.793 4.251 7.266 1.00 96.06 220 ILE A N 1
ATOM 1642 C CA . ILE A 1 220 ? -7.703 4.875 8.018 1.00 96.06 220 ILE A CA 1
ATOM 1643 C C . ILE A 1 220 ? -6.464 4.878 7.135 1.00 96.06 220 ILE A C 1
ATOM 1645 O O . ILE A 1 220 ? -5.977 3.821 6.740 1.00 96.06 220 ILE A O 1
ATOM 1649 N N . ASP A 1 221 ? -5.956 6.066 6.827 1.00 95.75 221 ASP A N 1
ATOM 1650 C CA . ASP A 1 221 ? -4.698 6.216 6.104 1.00 95.75 221 ASP A CA 1
ATOM 1651 C C . ASP A 1 221 ? -3.528 6.095 7.092 1.00 95.75 221 ASP A C 1
ATOM 1653 O O . ASP A 1 221 ? -3.452 6.842 8.070 1.00 95.75 221 ASP A O 1
ATOM 1657 N N . LEU A 1 222 ? -2.632 5.136 6.853 1.00 95.00 222 LEU A N 1
ATOM 1658 C CA . LEU A 1 222 ? -1.501 4.801 7.726 1.00 95.00 222 LEU A CA 1
ATOM 1659 C C . LEU A 1 222 ? -0.188 5.455 7.274 1.00 95.00 222 LEU A C 1
ATOM 1661 O O . LEU A 1 222 ? 0.874 4.871 7.444 1.00 95.00 222 LEU A O 1
ATOM 1665 N N . SER A 1 223 ? -0.220 6.628 6.647 1.00 91.25 223 SER A N 1
ATOM 1666 C CA . SER A 1 223 ? 0.976 7.254 6.076 1.00 91.25 223 SER A CA 1
ATOM 1667 C C . SER A 1 223 ? 1.330 8.592 6.749 1.00 91.25 223 SER A C 1
ATOM 1669 O O . SER A 1 223 ? 0.483 9.195 7.415 1.00 91.25 223 SER A O 1
ATOM 1671 N N . PRO A 1 224 ? 2.586 9.073 6.609 1.00 88.56 224 PRO A N 1
ATOM 1672 C CA . PRO A 1 224 ? 3.010 10.365 7.161 1.00 88.56 224 PRO A CA 1
ATOM 1673 C C . PRO A 1 224 ? 2.335 11.576 6.489 1.00 88.56 224 PRO A C 1
ATOM 1675 O O . PRO A 1 224 ? 2.345 12.675 7.038 1.00 88.56 224 PRO A O 1
ATOM 1678 N N . GLU A 1 225 ? 1.754 11.387 5.303 1.00 88.81 225 GLU A N 1
ATOM 1679 C CA . GLU A 1 225 ? 0.963 12.384 4.583 1.00 88.81 225 GLU A CA 1
ATOM 1680 C C . GLU A 1 225 ? -0.151 11.652 3.826 1.00 88.81 225 GLU A C 1
ATOM 1682 O O . GLU A 1 225 ? 0.187 10.773 3.037 1.00 88.81 225 GLU A O 1
ATOM 1687 N N . PRO A 1 226 ? -1.439 12.009 3.987 1.00 87.56 226 PRO A N 1
ATOM 1688 C CA . PRO A 1 226 ? -2.570 11.193 3.541 1.00 87.56 226 PRO A CA 1
ATOM 1689 C C . PRO A 1 226 ? -2.812 11.262 2.025 1.00 87.56 226 PRO A C 1
ATOM 1691 O O . PRO A 1 226 ? -3.832 11.768 1.546 1.00 87.56 226 PRO A O 1
ATOM 1694 N N . VAL A 1 227 ? -1.862 10.746 1.245 1.00 85.81 227 VAL A N 1
ATOM 1695 C CA . VAL A 1 227 ? -1.912 10.716 -0.222 1.00 85.81 227 VAL A CA 1
ATOM 1696 C C . VAL A 1 227 ? -3.105 9.890 -0.703 1.00 85.81 227 VAL A C 1
ATOM 1698 O O . VAL A 1 227 ? -3.752 10.276 -1.678 1.00 85.81 227 VAL A O 1
ATOM 1701 N N . MET A 1 228 ? -3.447 8.794 -0.013 1.00 79.50 228 MET A N 1
ATOM 1702 C CA . MET A 1 228 ? -4.556 7.926 -0.427 1.00 79.50 228 MET A CA 1
ATOM 1703 C C . MET A 1 228 ? -5.904 8.625 -0.258 1.00 79.50 228 MET A C 1
ATOM 1705 O O . MET A 1 228 ? -6.761 8.512 -1.129 1.00 79.50 228 MET A O 1
ATOM 1709 N N . MET A 1 229 ? -6.067 9.434 0.794 1.00 83.69 229 MET A N 1
ATOM 1710 C CA . MET A 1 229 ? -7.256 10.279 0.947 1.00 83.69 229 MET A CA 1
ATOM 1711 C C . MET A 1 229 ? -7.376 11.317 -0.172 1.00 83.69 229 MET A C 1
ATOM 1713 O O . MET A 1 229 ? -8.480 11.629 -0.606 1.00 83.69 229 MET A O 1
ATOM 1717 N N . GLY A 1 230 ? -6.248 11.863 -0.639 1.00 82.62 230 GLY A N 1
ATOM 1718 C CA . GLY A 1 230 ? -6.231 12.763 -1.791 1.00 82.62 230 GLY A CA 1
ATOM 1719 C C . GLY A 1 230 ? -6.696 12.070 -3.073 1.00 82.62 230 GLY A C 1
ATOM 1720 O O . GLY A 1 230 ? -7.462 12.656 -3.833 1.00 82.62 230 GLY A O 1
ATOM 1721 N N . LEU A 1 231 ? -6.280 10.815 -3.281 1.00 81.38 231 LEU A N 1
ATOM 1722 C CA . LEU A 1 231 ? -6.733 10.000 -4.407 1.00 81.38 231 LEU A CA 1
ATOM 1723 C C . LEU A 1 231 ? -8.211 9.619 -4.291 1.00 81.38 231 LEU A C 1
ATOM 1725 O O . LEU A 1 231 ? -8.890 9.679 -5.307 1.00 81.38 231 LEU A O 1
ATOM 1729 N N . ASP A 1 232 ? -8.726 9.297 -3.095 1.00 83.38 232 ASP A N 1
ATOM 1730 C CA . ASP A 1 232 ? -10.147 8.962 -2.855 1.00 83.38 232 ASP A CA 1
ATOM 1731 C C . ASP A 1 232 ? -11.114 10.030 -3.388 1.00 83.38 232 ASP A C 1
ATOM 1733 O O . ASP A 1 232 ? -12.208 9.707 -3.850 1.00 83.38 232 ASP A O 1
ATOM 1737 N N . LEU A 1 233 ? -10.701 11.301 -3.411 1.00 82.38 233 LEU A N 1
ATOM 1738 C CA . LEU A 1 233 ? -11.498 12.386 -3.994 1.00 82.38 233 LEU A CA 1
ATOM 1739 C C . LEU A 1 233 ? -11.823 12.152 -5.479 1.00 82.38 233 LEU A C 1
ATOM 1741 O O . LEU A 1 233 ? -12.846 12.629 -5.964 1.00 82.38 233 LEU A O 1
ATOM 1745 N N . CYS A 1 234 ? -10.996 11.389 -6.194 1.00 84.50 234 CYS A N 1
ATOM 1746 C CA . CYS A 1 234 ? -11.215 10.999 -7.587 1.00 84.50 234 CYS A CA 1
ATOM 1747 C C . CYS A 1 234 ? -12.154 9.785 -7.746 1.00 84.50 234 CYS A C 1
ATOM 1749 O O . CYS A 1 234 ? -12.433 9.382 -8.871 1.00 84.50 234 CYS A O 1
ATOM 1751 N N . TYR A 1 235 ? -12.652 9.202 -6.648 1.00 85.88 235 TYR A N 1
ATOM 1752 C CA . TYR A 1 235 ? -13.496 7.998 -6.623 1.00 85.88 235 TYR A CA 1
ATOM 1753 C C . TYR A 1 235 ? -14.962 8.296 -6.283 1.00 85.88 235 TYR A C 1
ATOM 1755 O O . TYR A 1 235 ? -15.699 7.387 -5.900 1.00 85.88 235 TYR A O 1
ATOM 1763 N N . GLN A 1 236 ? -15.416 9.546 -6.425 1.00 86.19 236 GLN A N 1
ATOM 1764 C CA . GLN A 1 236 ? -16.798 9.930 -6.117 1.00 86.19 236 GLN A CA 1
ATOM 1765 C C . GLN A 1 236 ? -17.826 9.023 -6.816 1.00 86.19 236 GLN A C 1
ATOM 1767 O O . GLN A 1 236 ? -18.686 8.455 -6.147 1.00 86.19 236 GLN A O 1
ATOM 1772 N N . GLU A 1 237 ? -17.693 8.815 -8.128 1.00 83.75 237 GLU A N 1
ATOM 1773 C CA . GLU A 1 237 ? -18.598 7.949 -8.898 1.00 83.75 237 GLU A CA 1
ATOM 1774 C C . GLU A 1 237 ? -18.588 6.504 -8.378 1.00 83.75 237 GLU A C 1
ATOM 1776 O O . GLU A 1 237 ? -19.633 5.876 -8.228 1.00 83.75 237 GLU A O 1
ATOM 1781 N N . ILE A 1 238 ? -17.412 5.976 -8.024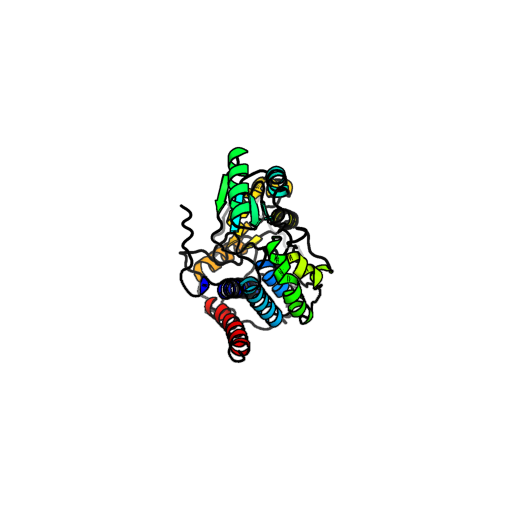 1.00 83.69 238 ILE A N 1
ATOM 1782 C CA . ILE A 1 238 ? -17.265 4.623 -7.468 1.00 83.69 238 ILE A CA 1
ATOM 1783 C C . ILE A 1 238 ? -17.962 4.517 -6.108 1.00 83.69 238 ILE A C 1
ATOM 1785 O O . ILE A 1 238 ? -18.642 3.525 -5.831 1.00 83.69 238 ILE A O 1
ATOM 1789 N N . ARG A 1 239 ? -17.845 5.541 -5.260 1.00 86.75 239 ARG A N 1
ATOM 1790 C CA . ARG A 1 239 ? -18.530 5.599 -3.963 1.00 86.75 239 ARG A CA 1
ATOM 1791 C C . ARG A 1 239 ? -20.046 5.675 -4.125 1.00 86.75 239 ARG A C 1
ATOM 1793 O O . ARG A 1 239 ? -20.758 4.985 -3.399 1.00 86.75 239 ARG A O 1
ATOM 1800 N N . GLU A 1 240 ? -20.534 6.460 -5.083 1.00 87.75 240 GLU A N 1
ATOM 1801 C CA . GLU A 1 240 ? -21.960 6.569 -5.405 1.00 87.75 240 GLU A CA 1
ATOM 1802 C C . GLU A 1 240 ? -22.521 5.237 -5.921 1.00 87.75 240 GLU A C 1
ATOM 1804 O O . GLU A 1 240 ? -23.512 4.743 -5.382 1.00 87.75 240 GLU A O 1
ATOM 1809 N N . LEU A 1 241 ? -21.841 4.601 -6.881 1.00 85.81 241 LEU A N 1
ATOM 1810 C CA . LEU A 1 241 ? -22.233 3.307 -7.452 1.00 85.81 241 LEU A CA 1
ATOM 1811 C C . LEU A 1 241 ? -22.258 2.181 -6.410 1.00 85.81 241 LEU A C 1
ATOM 1813 O O . LEU A 1 241 ? -23.157 1.341 -6.415 1.00 85.81 241 LEU A O 1
ATOM 1817 N N . THR A 1 242 ? -21.282 2.156 -5.501 1.00 85.81 242 THR A N 1
ATOM 1818 C CA . THR A 1 242 ? -21.204 1.143 -4.431 1.00 85.81 242 THR A CA 1
ATOM 1819 C C . THR A 1 242 ? -22.092 1.470 -3.226 1.00 85.81 242 THR A C 1
ATOM 1821 O O . THR A 1 242 ? -22.331 0.603 -2.379 1.00 85.81 242 THR A O 1
ATOM 1824 N N . GLY A 1 243 ? -22.600 2.702 -3.127 1.00 87.38 243 GLY A N 1
ATOM 1825 C CA . GLY A 1 243 ? -23.306 3.209 -1.951 1.00 87.38 243 GLY A CA 1
ATOM 1826 C C . GLY A 1 243 ? -22.410 3.339 -0.712 1.00 87.38 243 GLY A C 1
ATOM 1827 O O . GLY A 1 243 ? -22.912 3.268 0.412 1.00 87.38 243 GLY A O 1
ATOM 1828 N N . SER A 1 244 ? -21.094 3.485 -0.901 1.00 89.81 244 SER A N 1
ATOM 1829 C CA . SER A 1 244 ? -20.116 3.608 0.181 1.00 89.81 244 SER A CA 1
ATOM 1830 C C . SER A 1 244 ? -20.212 4.976 0.861 1.00 89.81 244 SER A C 1
ATOM 1832 O O . SER A 1 244 ? -20.015 6.021 0.237 1.00 89.81 244 SER A O 1
ATOM 1834 N N . LYS A 1 245 ? -20.462 4.964 2.174 1.00 87.75 245 LYS A N 1
ATOM 1835 C CA . LYS A 1 245 ? -20.553 6.163 3.029 1.00 87.75 245 LYS A CA 1
ATOM 1836 C C . LYS A 1 245 ? -19.409 6.274 4.040 1.00 87.75 245 LYS A C 1
ATOM 1838 O O . LYS A 1 245 ? -19.482 7.111 4.935 1.00 87.75 245 LYS A O 1
ATOM 1843 N N . GLY A 1 246 ? -18.389 5.425 3.907 1.00 90.19 246 GLY A N 1
ATOM 1844 C CA . GLY A 1 246 ? -17.280 5.360 4.851 1.00 90.19 246 GLY A CA 1
ATOM 1845 C C . GLY A 1 246 ? -16.525 6.684 4.961 1.00 90.19 246 GLY A C 1
ATOM 1846 O O . GLY A 1 246 ? -16.345 7.399 3.972 1.00 90.19 246 GLY A O 1
ATOM 1847 N N . VAL A 1 247 ? -16.097 7.014 6.177 1.00 91.31 247 VAL A N 1
ATOM 1848 C CA . VAL A 1 247 ? -15.332 8.232 6.464 1.00 91.31 247 VAL A CA 1
ATOM 1849 C C . VAL A 1 247 ? -13.840 7.933 6.410 1.00 91.31 247 VAL A C 1
ATOM 1851 O O . VAL A 1 247 ? -13.364 7.015 7.069 1.00 91.31 247 VAL A O 1
ATOM 1854 N N . TRP A 1 248 ? -13.086 8.750 5.680 1.00 93.81 248 TRP A N 1
ATOM 1855 C CA . TRP A 1 248 ? -11.628 8.702 5.716 1.00 93.81 248 TRP A CA 1
ATOM 1856 C C . TRP A 1 248 ? -11.063 9.526 6.872 1.00 93.81 248 TRP A C 1
ATOM 1858 O O . TRP A 1 248 ? -11.442 10.688 7.072 1.00 93.81 248 TRP A O 1
ATOM 1868 N N . VAL A 1 249 ? -10.110 8.947 7.599 1.00 95.12 249 VAL A N 1
ATOM 1869 C CA . VAL A 1 249 ? -9.338 9.644 8.627 1.00 95.12 249 VAL A CA 1
ATOM 1870 C C . VAL A 1 249 ? -7.833 9.457 8.397 1.00 95.12 249 VAL A C 1
ATOM 1872 O O . VAL A 1 249 ? -7.384 8.336 8.153 1.00 95.12 249 VAL A O 1
ATOM 1875 N N . PRO A 1 250 ? -7.035 10.538 8.458 1.00 95.88 250 PRO A N 1
ATOM 1876 C CA . PRO A 1 250 ? -5.587 10.434 8.358 1.00 95.88 250 PRO A CA 1
ATOM 1877 C C . PRO A 1 250 ? -4.991 10.015 9.700 1.00 95.88 250 PRO A C 1
ATOM 1879 O O . PRO A 1 250 ? -5.472 10.450 10.750 1.00 95.88 250 PRO A O 1
ATOM 1882 N N . SER A 1 251 ? -3.909 9.244 9.679 1.00 94.69 251 SER A N 1
ATOM 1883 C CA . SER A 1 251 ? -3.088 9.072 10.878 1.00 94.69 251 SER A CA 1
ATOM 1884 C C . SER A 1 251 ? -2.257 10.321 11.140 1.00 94.69 251 SER A C 1
ATOM 1886 O O . SER A 1 251 ? -2.387 10.917 12.200 1.00 94.69 251 SER A O 1
ATOM 1888 N N . LEU A 1 252 ? -1.470 10.763 10.157 1.00 94.06 252 LEU A N 1
ATOM 1889 C CA . LEU A 1 252 ? -0.579 11.918 10.271 1.00 94.06 252 LEU A CA 1
ATOM 1890 C C . LEU A 1 252 ? -0.841 12.927 9.151 1.00 94.06 252 LEU A C 1
ATOM 1892 O O . LEU A 1 252 ? -1.545 12.639 8.181 1.00 94.06 252 LEU A O 1
ATOM 1896 N N . ARG A 1 253 ? -0.295 14.137 9.302 1.00 91.31 253 ARG A N 1
ATOM 1897 C CA . ARG A 1 253 ? -0.288 15.165 8.257 1.00 91.31 253 ARG A CA 1
ATOM 1898 C C . ARG A 1 253 ? 0.846 16.149 8.494 1.00 91.31 253 ARG A C 1
ATOM 1900 O O . ARG A 1 253 ? 1.018 16.636 9.613 1.00 91.31 253 ARG A O 1
ATOM 1907 N N . ARG A 1 254 ? 1.564 16.520 7.432 1.00 87.12 254 ARG A N 1
ATOM 1908 C CA . ARG A 1 254 ? 2.647 17.499 7.532 1.00 87.12 254 ARG A CA 1
ATOM 1909 C C . ARG A 1 254 ? 2.149 18.827 8.109 1.00 87.12 254 ARG A C 1
ATOM 1911 O O . ARG A 1 254 ? 1.128 19.367 7.683 1.00 87.12 254 ARG A O 1
ATOM 1918 N N . GLY A 1 255 ? 2.921 19.381 9.043 1.00 86.75 255 GLY A N 1
ATOM 1919 C CA . GLY A 1 255 ? 2.653 20.688 9.648 1.00 86.75 255 GLY A CA 1
ATOM 1920 C C . GLY A 1 255 ? 1.587 20.674 10.745 1.00 86.75 255 GLY A C 1
ATOM 1921 O O . GLY A 1 255 ? 1.175 21.743 11.190 1.00 86.75 255 GLY A O 1
ATOM 1922 N N . THR A 1 256 ? 1.141 19.495 11.186 1.00 87.88 256 THR A N 1
ATOM 1923 C CA . THR A 1 256 ? 0.281 19.337 12.366 1.00 87.88 256 THR A CA 1
ATOM 1924 C C . THR A 1 256 ? 0.978 18.490 13.420 1.00 87.88 256 THR A C 1
ATOM 1926 O O . THR A 1 256 ? 1.792 17.649 13.067 1.00 87.88 256 THR A O 1
ATOM 1929 N N . ASP A 1 257 ? 0.658 18.717 14.693 1.00 90.94 257 ASP A N 1
ATOM 1930 C CA . ASP A 1 257 ? 1.117 17.861 15.789 1.00 90.94 257 ASP A CA 1
ATOM 1931 C C . ASP A 1 257 ? 0.551 16.439 15.633 1.00 90.94 257 ASP A C 1
ATOM 1933 O O . ASP A 1 257 ? -0.664 16.271 15.478 1.00 90.94 257 ASP A O 1
ATOM 1937 N N . ASP A 1 258 ? 1.432 15.436 15.650 1.00 89.25 258 ASP A N 1
ATOM 1938 C CA . ASP A 1 258 ? 1.105 14.042 15.324 1.00 89.25 258 ASP A CA 1
ATOM 1939 C C . ASP A 1 258 ? 0.070 13.461 16.295 1.00 89.25 258 ASP A C 1
ATOM 1941 O O . ASP A 1 258 ? -0.942 12.888 15.877 1.00 89.25 258 ASP A O 1
ATOM 1945 N N . GLN A 1 259 ? 0.271 13.671 17.598 1.00 87.62 259 GLN A N 1
ATOM 1946 C CA . GLN A 1 259 ? -0.630 13.165 18.630 1.00 87.62 259 GLN A CA 1
ATOM 1947 C C . GLN A 1 259 ? -2.009 13.827 18.535 1.00 87.62 259 GLN A C 1
ATOM 1949 O O . GLN A 1 259 ? -3.033 13.139 18.545 1.00 87.62 259 GLN A O 1
ATOM 1954 N N . THR A 1 260 ? -2.055 15.152 18.388 1.00 89.75 260 THR A N 1
ATOM 1955 C CA . THR A 1 260 ? -3.301 15.905 18.205 1.00 89.75 260 THR A CA 1
ATOM 1956 C C . THR A 1 260 ? -4.048 15.427 16.961 1.00 89.75 260 THR A C 1
ATOM 1958 O O . THR A 1 260 ? -5.247 15.156 17.024 1.00 89.75 260 THR A O 1
ATOM 1961 N N . ARG A 1 261 ? -3.345 15.258 15.834 1.00 93.56 261 ARG A N 1
ATOM 1962 C CA . ARG A 1 261 ? -3.917 14.777 14.570 1.00 93.56 261 ARG A CA 1
ATOM 1963 C C . ARG A 1 261 ? -4.537 13.389 14.722 1.00 93.56 261 ARG A C 1
ATOM 1965 O O . ARG A 1 261 ? -5.678 13.193 14.294 1.00 93.56 261 ARG A O 1
ATOM 1972 N N . MET A 1 262 ? -3.834 12.452 15.353 1.00 92.44 262 MET A N 1
ATOM 1973 C CA . MET A 1 262 ? -4.357 11.107 15.586 1.00 92.44 262 MET A CA 1
ATOM 1974 C C . MET A 1 262 ? -5.555 11.106 16.549 1.00 92.44 262 MET A C 1
ATOM 1976 O O . MET A 1 262 ? -6.543 10.423 16.277 1.00 92.44 262 MET A O 1
ATOM 1980 N N . LEU A 1 263 ? -5.528 11.903 17.625 1.00 91.44 263 LEU A N 1
ATOM 1981 C CA . LEU A 1 263 ? -6.651 12.031 18.565 1.00 91.44 263 LEU A CA 1
ATOM 1982 C C . LEU A 1 263 ? -7.893 12.668 17.919 1.00 91.44 263 LEU A C 1
ATOM 1984 O O . LEU A 1 263 ? -9.014 12.239 18.189 1.00 91.44 263 LEU A O 1
ATOM 1988 N N . GLU A 1 264 ? -7.723 13.643 17.023 1.00 94.00 264 GLU A N 1
ATOM 1989 C CA . GLU A 1 264 ? -8.824 14.190 16.219 1.00 94.00 264 GLU A CA 1
ATOM 1990 C C . GLU A 1 264 ? -9.451 13.117 15.315 1.00 94.00 264 GLU A C 1
ATOM 1992 O O . GLU A 1 264 ? -10.677 13.017 15.210 1.00 94.00 264 GLU A O 1
ATOM 1997 N N . SER A 1 265 ? -8.619 12.301 14.663 1.00 95.38 265 SER A N 1
ATOM 1998 C CA . SER A 1 265 ? -9.071 11.180 13.833 1.00 95.38 265 SER A CA 1
ATOM 1999 C C . SER A 1 265 ? -9.799 10.121 14.662 1.00 95.38 265 SER A C 1
ATOM 2001 O O . SER A 1 265 ? -10.879 9.677 14.277 1.00 95.38 265 SER A O 1
ATOM 2003 N N . LEU A 1 266 ? -9.279 9.788 15.841 1.00 92.62 266 LEU A N 1
ATOM 2004 C CA . LEU A 1 266 ? -9.927 8.898 16.797 1.00 92.62 266 LEU A CA 1
ATOM 2005 C C . LEU A 1 266 ? -11.280 9.454 17.265 1.00 92.62 266 LEU A C 1
ATOM 2007 O O . LEU A 1 266 ? -12.254 8.709 17.333 1.00 92.62 266 LEU A O 1
ATOM 2011 N N . GLY A 1 267 ? -11.379 10.761 17.520 1.00 92.50 267 GLY A N 1
ATOM 2012 C CA . GLY A 1 267 ? -12.639 11.425 17.860 1.00 92.50 267 GLY A CA 1
ATOM 2013 C C . GLY A 1 267 ? -13.702 11.280 16.766 1.00 92.50 267 GLY A C 1
ATOM 2014 O O . GLY A 1 267 ? -14.878 11.079 17.066 1.00 92.50 267 GLY A O 1
ATOM 2015 N N . LYS A 1 268 ? -13.304 11.295 15.486 1.00 94.38 268 LYS A N 1
ATOM 2016 C CA . LYS A 1 268 ? -14.224 11.006 14.372 1.00 94.38 268 LYS A CA 1
ATOM 2017 C C . LYS A 1 268 ? -14.707 9.559 14.399 1.00 94.38 268 LYS A C 1
ATOM 2019 O O . LYS A 1 268 ? -15.897 9.329 14.210 1.00 94.38 268 LYS A O 1
ATOM 2024 N N . LEU A 1 269 ? -13.817 8.602 14.667 1.00 93.12 269 LEU A N 1
ATOM 2025 C CA . LEU A 1 269 ? -14.199 7.193 14.809 1.00 93.12 269 LEU A CA 1
ATOM 2026 C C . LEU A 1 269 ? -15.123 6.977 16.017 1.00 93.12 269 LEU A C 1
ATOM 2028 O O . LEU A 1 269 ? -16.091 6.227 15.918 1.00 93.12 269 LEU A O 1
ATOM 2032 N N . TYR A 1 270 ? -14.887 7.683 17.125 1.00 91.44 270 TYR A N 1
ATOM 2033 C CA . TYR A 1 270 ? -15.772 7.679 18.292 1.00 91.44 270 TYR A CA 1
ATOM 2034 C C . TYR A 1 270 ? -17.188 8.151 17.938 1.00 91.44 270 TYR A C 1
ATOM 2036 O O . TYR A 1 270 ? -18.169 7.504 18.297 1.00 91.44 270 TYR A O 1
ATOM 2044 N N . CYS A 1 271 ? -17.316 9.222 17.148 1.00 92.81 271 CYS A N 1
ATOM 2045 C CA . CYS A 1 271 ? -18.611 9.689 16.645 1.00 92.81 271 CYS A CA 1
ATOM 2046 C C . CYS A 1 271 ? -19.316 8.678 15.719 1.00 92.81 271 CYS A C 1
ATOM 2048 O O . CYS A 1 271 ? -20.534 8.748 15.571 1.00 92.81 271 CYS A O 1
ATOM 2050 N N . LEU A 1 272 ? -18.574 7.741 15.116 1.00 91.50 272 LEU A N 1
ATOM 2051 C CA . LEU A 1 272 ? -19.120 6.621 14.340 1.00 91.50 272 LEU A CA 1
ATOM 2052 C C . LEU A 1 272 ? -19.488 5.406 15.211 1.00 91.50 272 LEU A C 1
ATOM 2054 O O . LEU A 1 272 ? -19.994 4.416 14.692 1.00 91.50 272 LEU A O 1
ATOM 2058 N N . GLY A 1 273 ? -19.268 5.477 16.527 1.00 88.88 273 GLY A N 1
ATOM 2059 C CA . GLY A 1 273 ? -19.612 4.423 17.481 1.00 88.88 273 GLY A CA 1
ATOM 2060 C C . GLY A 1 273 ? -18.447 3.527 17.901 1.00 88.88 273 GLY A C 1
ATOM 2061 O O . GLY A 1 273 ? -18.680 2.542 18.603 1.00 88.88 273 GLY A O 1
ATOM 2062 N N . LEU A 1 274 ? -17.202 3.843 17.518 1.00 86.25 274 LEU A N 1
ATOM 2063 C CA . LEU A 1 274 ? -16.031 3.188 18.108 1.00 86.25 274 LEU A CA 1
ATOM 2064 C C . LEU A 1 274 ? -15.996 3.503 19.608 1.00 86.25 274 LEU A C 1
ATOM 2066 O O . LEU A 1 274 ? -16.038 4.674 19.981 1.00 86.25 274 LEU A O 1
ATOM 2070 N N . ASN A 1 275 ? -15.876 2.480 20.459 1.00 78.38 275 ASN A N 1
ATOM 2071 C CA . ASN A 1 275 ? -15.693 2.692 21.891 1.00 78.38 275 ASN A CA 1
ATOM 2072 C C . ASN A 1 275 ? -14.224 2.491 22.315 1.00 78.38 275 ASN A C 1
ATOM 2074 O O . ASN A 1 275 ? -13.779 1.350 22.467 1.00 78.38 275 ASN A O 1
ATOM 2078 N N . PRO A 1 276 ? -13.468 3.576 22.531 1.00 67.12 276 PRO A N 1
ATOM 2079 C CA . PRO A 1 276 ? -12.091 3.537 22.983 1.00 67.12 276 PRO A CA 1
ATOM 2080 C C . PRO A 1 276 ? -11.978 3.293 24.499 1.00 67.12 276 PRO A C 1
ATOM 2082 O O . PRO A 1 276 ? -11.331 4.061 25.209 1.00 67.12 276 PRO A O 1
ATOM 2085 N N . ASP A 1 277 ? -12.550 2.207 25.026 1.00 62.97 277 ASP A N 1
ATOM 2086 C CA . ASP A 1 277 ? -12.499 1.864 26.466 1.00 62.97 277 ASP A CA 1
ATOM 2087 C C . ASP A 1 277 ? -11.064 1.609 27.000 1.00 62.97 277 ASP A C 1
ATOM 2089 O O . ASP A 1 277 ? -10.870 1.242 28.158 1.00 62.97 277 ASP A O 1
ATOM 2093 N N . ARG A 1 278 ? -10.036 1.763 26.157 1.00 56.69 278 ARG A N 1
ATOM 2094 C CA . ARG A 1 278 ? -8.643 1.381 26.423 1.00 56.69 278 ARG A CA 1
ATOM 2095 C C . ARG A 1 278 ? -7.621 2.493 26.191 1.00 56.69 278 ARG A C 1
ATOM 2097 O O . ARG A 1 278 ? -6.436 2.197 26.167 1.00 56.69 278 ARG A O 1
ATOM 2104 N N . ILE A 1 279 ? -8.039 3.743 25.9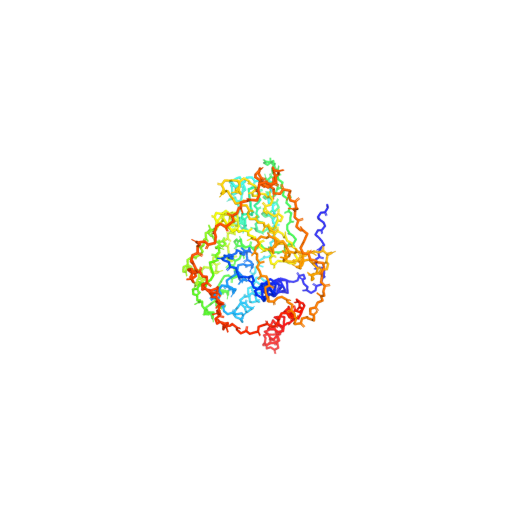88 1.00 61.00 279 ILE A N 1
ATOM 2105 C CA . ILE A 1 279 ? -7.133 4.783 25.456 1.00 61.00 279 ILE A CA 1
ATOM 2106 C C . ILE A 1 279 ? -6.486 5.663 26.529 1.00 61.00 279 ILE A C 1
ATOM 2108 O O . ILE A 1 279 ? -5.495 6.333 26.255 1.00 61.00 279 ILE A O 1
ATOM 2112 N N . THR A 1 280 ? -6.967 5.643 27.770 1.00 55.38 280 THR A N 1
ATOM 2113 C CA . THR A 1 280 ? -6.397 6.486 28.827 1.00 55.38 280 THR A CA 1
ATOM 2114 C C . THR A 1 280 ? -5.923 5.661 30.014 1.00 55.38 280 THR A C 1
ATOM 2116 O O . THR A 1 280 ? -6.586 4.722 30.459 1.00 55.38 280 THR A O 1
ATOM 2119 N N . ALA A 1 281 ? -4.743 6.015 30.535 1.00 57.44 281 ALA A N 1
ATOM 2120 C CA . ALA A 1 281 ? -4.294 5.557 31.843 1.00 57.44 281 ALA A CA 1
ATOM 2121 C C . ALA A 1 281 ? -5.361 5.875 32.901 1.00 57.44 281 ALA A C 1
ATOM 2123 O O . ALA A 1 281 ? -6.150 6.808 32.730 1.00 57.44 281 ALA A O 1
ATOM 2124 N N . ALA A 1 282 ? -5.384 5.107 33.993 1.00 59.41 282 ALA A N 1
ATOM 2125 C CA . ALA A 1 282 ? -6.326 5.305 35.087 1.00 59.41 282 ALA A CA 1
ATOM 2126 C C . ALA A 1 282 ? -6.257 6.754 35.598 1.00 59.41 282 ALA A C 1
ATOM 2128 O O . ALA A 1 282 ? -5.341 7.135 36.323 1.00 59.41 282 ALA A O 1
ATOM 2129 N N . GLN A 1 283 ? -7.225 7.569 35.188 1.00 69.44 283 GLN A N 1
ATOM 2130 C CA . GLN A 1 283 ? -7.334 8.956 35.610 1.00 69.44 283 GLN A CA 1
ATOM 2131 C C . GLN A 1 283 ? -8.252 9.051 36.821 1.00 69.44 283 GLN A C 1
ATOM 2133 O O . GLN A 1 283 ? -9.232 8.313 36.938 1.00 69.44 283 GLN A O 1
ATOM 2138 N N . THR A 1 284 ? -7.955 9.989 37.716 1.00 81.00 284 THR A N 1
ATOM 2139 C CA . THR A 1 284 ? -8.836 10.303 38.841 1.00 81.00 284 THR A CA 1
ATOM 2140 C C . THR A 1 284 ? -10.134 10.908 38.299 1.00 81.00 284 THR A C 1
ATOM 2142 O O . THR A 1 284 ? -10.080 11.970 37.674 1.00 81.00 284 THR A O 1
ATOM 2145 N N . PRO A 1 285 ? -11.307 10.286 38.524 1.00 82.69 285 PRO A N 1
ATOM 2146 C CA . PRO A 1 285 ? -12.569 10.836 38.049 1.00 82.69 285 PRO A CA 1
ATOM 2147 C C . PRO A 1 285 ? -12.822 12.219 38.652 1.00 82.69 285 PRO A C 1
ATOM 2149 O O . PRO A 1 285 ? -12.722 12.407 39.866 1.00 82.69 285 PRO A O 1
ATOM 2152 N N . VAL A 1 286 ? -13.196 13.182 37.812 1.00 88.06 286 VAL A N 1
ATOM 2153 C CA . VAL A 1 286 ? -13.605 14.524 38.242 1.00 88.06 286 VAL A CA 1
ATOM 2154 C C . VAL A 1 286 ? -15.106 14.706 38.049 1.00 88.06 286 VAL A C 1
ATOM 2156 O O . VAL A 1 286 ? -15.716 14.124 37.151 1.00 88.06 286 VAL A O 1
ATOM 2159 N N . ARG A 1 287 ? -15.736 15.519 38.902 1.00 92.25 287 ARG A N 1
ATOM 2160 C CA . ARG A 1 287 ? -17.166 15.817 38.776 1.00 92.25 287 ARG A CA 1
ATOM 2161 C C . ARG A 1 287 ? -17.401 16.727 37.568 1.00 92.25 287 ARG A C 1
ATOM 2163 O O . ARG A 1 287 ? -16.948 17.867 37.561 1.00 92.25 287 ARG A O 1
ATOM 2170 N N . LEU A 1 288 ? -18.158 16.237 36.590 1.00 93.75 288 LEU A N 1
ATOM 2171 C CA . LEU A 1 288 ? -18.579 16.988 35.404 1.00 93.75 288 LEU A CA 1
ATOM 2172 C C . LEU A 1 288 ? -20.043 17.455 35.521 1.00 93.75 288 LEU A C 1
ATOM 2174 O O . LEU A 1 288 ? -20.787 16.935 36.363 1.00 93.75 288 LEU A O 1
ATOM 2178 N N . PRO A 1 289 ? -20.481 18.433 34.699 1.00 94.88 289 PRO A N 1
ATOM 2179 C CA . PRO A 1 289 ? -21.897 18.760 34.556 1.00 94.88 289 PRO A CA 1
ATOM 2180 C C . PRO A 1 289 ? -22.740 17.517 34.247 1.00 94.88 289 PRO A C 1
ATOM 2182 O O . PRO A 1 289 ? -22.296 16.607 33.547 1.00 94.88 289 PRO A O 1
ATOM 2185 N N . THR A 1 290 ? -23.967 17.472 34.767 1.00 94.38 290 THR A N 1
ATOM 2186 C CA . THR A 1 290 ? -24.893 16.370 34.482 1.00 94.38 290 THR A CA 1
ATOM 2187 C C . THR A 1 290 ? -25.479 16.487 33.075 1.00 94.38 290 THR A C 1
ATOM 2189 O O . THR A 1 290 ? -25.414 17.539 32.435 1.00 94.38 290 THR A O 1
ATOM 2192 N N . TYR A 1 291 ? -26.087 15.399 32.596 1.00 94.56 291 TYR A N 1
ATOM 2193 C CA . TYR A 1 291 ? -26.760 15.365 31.301 1.00 94.56 291 TYR A CA 1
ATOM 2194 C C . TYR A 1 291 ? -27.792 16.496 31.164 1.00 94.56 291 TYR A C 1
ATOM 2196 O O . TYR A 1 291 ? -28.693 16.654 31.999 1.00 94.56 291 TYR A O 1
ATOM 2204 N N . ARG A 1 292 ? -27.680 17.277 30.085 1.00 96.12 292 ARG A N 1
ATOM 2205 C CA . ARG A 1 292 ? -28.641 18.330 29.747 1.00 96.12 292 ARG A CA 1
ATOM 2206 C C . ARG A 1 292 ? -29.859 17.702 29.069 1.00 96.12 292 ARG A C 1
ATOM 2208 O O . ARG A 1 292 ? -29.903 17.605 27.849 1.00 96.12 292 ARG A O 1
ATOM 2215 N N . PHE A 1 293 ? -30.846 17.298 29.865 1.00 96.12 293 PHE A N 1
ATOM 2216 C CA . PHE A 1 293 ? -32.121 16.795 29.345 1.00 96.12 293 PHE A CA 1
ATOM 2217 C C . PHE A 1 293 ? -32.794 17.812 28.413 1.00 96.12 293 PHE A C 1
ATOM 2219 O O . PHE A 1 293 ? -32.973 18.972 28.799 1.00 96.12 293 PHE A O 1
ATOM 2226 N N . ASP A 1 294 ? -33.219 17.355 27.232 1.00 95.56 294 ASP A N 1
ATOM 2227 C CA . ASP A 1 294 ? -34.130 18.098 26.359 1.00 95.56 294 ASP A CA 1
ATOM 2228 C C . ASP A 1 294 ? -35.558 17.962 26.899 1.00 95.56 294 ASP A C 1
ATOM 2230 O O . ASP A 1 294 ? -36.269 16.984 26.660 1.00 95.56 294 ASP A O 1
ATOM 2234 N N . ARG A 1 295 ? -35.928 18.883 27.791 1.00 94.25 295 ARG A N 1
ATOM 2235 C CA . ARG A 1 295 ? -37.162 18.774 28.568 1.00 94.25 295 ARG A CA 1
ATOM 2236 C C . ARG A 1 295 ? -38.354 19.202 27.730 1.00 94.25 295 ARG A C 1
ATOM 2238 O O . ARG A 1 295 ? -38.451 20.359 27.333 1.00 94.25 295 ARG A O 1
ATOM 2245 N N . GLN A 1 296 ? -39.320 18.303 27.604 1.00 93.56 296 GLN A N 1
ATOM 2246 C CA . GLN A 1 296 ? -40.653 18.631 27.120 1.00 93.56 296 GLN A CA 1
ATOM 2247 C C . GLN A 1 296 ? -41.676 18.525 28.245 1.00 93.56 296 GLN A C 1
ATOM 2249 O O . GLN A 1 296 ? -41.535 17.736 29.184 1.00 93.56 296 GLN A O 1
ATOM 2254 N N . ARG A 1 297 ? -42.718 19.351 28.163 1.00 89.75 297 ARG A N 1
ATOM 2255 C CA . ARG A 1 297 ? -43.848 19.276 29.085 1.00 89.75 297 ARG A CA 1
ATOM 2256 C C . ARG A 1 297 ? -44.708 18.073 28.702 1.00 89.75 297 ARG A C 1
ATOM 2258 O O . ARG A 1 297 ? -45.532 18.160 27.802 1.00 89.75 297 ARG A O 1
ATOM 2265 N N . CYS A 1 298 ? -44.535 16.973 29.423 1.00 87.81 298 CYS A N 1
ATOM 2266 C CA . CYS A 1 298 ? -45.348 15.771 29.267 1.00 87.81 298 CYS A CA 1
ATOM 2267 C C . CYS A 1 298 ? -46.382 15.711 30.399 1.00 87.81 298 CYS A C 1
ATOM 2269 O O . CYS A 1 298 ? -46.076 15.248 31.495 1.00 87.81 298 CYS A O 1
ATOM 2271 N N . TRP A 1 299 ? -47.595 16.210 30.147 1.00 88.00 299 TRP A N 1
ATOM 2272 C CA . TRP A 1 299 ? -48.712 16.172 31.098 1.00 88.00 299 TRP A CA 1
ATOM 2273 C C . TRP A 1 299 ? -49.891 15.419 30.480 1.00 88.00 299 TRP A C 1
ATOM 2275 O O . TRP A 1 299 ? -50.181 15.592 29.299 1.00 88.00 299 TRP A O 1
ATOM 2285 N N . SER A 1 300 ? -50.579 14.576 31.253 1.00 86.06 300 SER A N 1
ATOM 2286 C CA . SER A 1 300 ? -51.797 13.925 30.762 1.00 86.06 300 SER A CA 1
ATOM 2287 C C . SER A 1 300 ? -52.983 14.886 30.855 1.00 86.06 300 SER A C 1
ATOM 2289 O O . SER A 1 300 ? -53.073 15.682 31.788 1.00 86.06 300 SER A O 1
ATOM 2291 N N . ALA A 1 301 ? -53.948 14.777 29.939 1.00 78.00 301 ALA A N 1
ATOM 2292 C CA . ALA A 1 301 ? -55.161 15.596 29.991 1.00 78.00 301 ALA A CA 1
ATOM 2293 C C . ALA A 1 301 ? -55.959 15.398 31.303 1.00 78.00 301 ALA A C 1
ATOM 2295 O O . ALA A 1 301 ? -56.633 16.312 31.769 1.00 78.00 301 ALA A O 1
ATOM 2296 N N . ALA A 1 302 ? -55.863 14.215 31.925 1.00 74.00 302 ALA A N 1
ATOM 2297 C CA . ALA A 1 302 ? -56.413 13.953 33.258 1.00 74.00 302 ALA A CA 1
ATOM 2298 C C . ALA A 1 302 ? -55.672 14.745 34.350 1.00 74.00 302 ALA A C 1
ATOM 2300 O O . ALA A 1 302 ? -56.307 15.370 35.199 1.00 74.00 302 ALA A O 1
ATOM 2301 N N . ALA A 1 303 ? -54.338 14.796 34.278 1.00 70.38 303 ALA A N 1
ATOM 2302 C CA . ALA A 1 303 ? -53.516 15.583 35.188 1.00 70.38 303 ALA A CA 1
ATOM 2303 C C . ALA A 1 303 ? -53.670 17.103 34.970 1.00 70.38 303 ALA A C 1
ATOM 2305 O O . ALA A 1 303 ? -53.454 17.864 35.909 1.00 70.38 303 ALA A O 1
ATOM 2306 N N . GLU A 1 304 ? -54.066 17.567 33.776 1.00 71.81 304 GLU A N 1
ATOM 2307 C CA . GLU A 1 304 ? -54.400 18.985 33.533 1.00 71.81 304 GLU A CA 1
ATOM 2308 C C . GLU A 1 304 ? -55.760 19.370 34.125 1.00 71.81 304 GLU A C 1
ATOM 2310 O O . GLU A 1 304 ? -55.932 20.483 34.612 1.00 71.81 304 GLU A O 1
ATOM 2315 N N . ARG A 1 305 ? -56.718 18.436 34.146 1.00 75.06 305 ARG A N 1
ATOM 2316 C CA . ARG A 1 305 ? -58.047 18.631 34.750 1.00 75.06 305 ARG A CA 1
ATOM 2317 C C . ARG A 1 305 ? -58.078 18.436 36.271 1.00 75.06 305 ARG A C 1
ATOM 2319 O O . ARG A 1 305 ? -59.161 18.431 36.847 1.00 75.06 305 ARG A O 1
ATOM 2326 N N . GLY A 1 306 ? -56.931 18.221 36.921 1.00 69.19 306 GLY A N 1
ATOM 2327 C CA . GLY A 1 306 ? -56.866 17.915 38.357 1.00 69.19 306 GLY A CA 1
ATOM 2328 C C . GLY A 1 306 ? -57.542 16.591 38.735 1.00 69.19 306 GLY A C 1
ATOM 2329 O O . GLY A 1 306 ? -57.835 16.350 39.904 1.00 69.19 306 GLY A O 1
ATOM 2330 N N . GLN A 1 307 ? -57.807 15.722 37.753 1.00 65.12 307 GLN A N 1
ATOM 2331 C CA . GLN A 1 307 ? -58.374 14.403 37.987 1.00 65.12 307 GLN A CA 1
ATOM 2332 C C . GLN A 1 307 ? -57.236 13.493 38.436 1.00 65.12 307 GLN A C 1
ATOM 2334 O O . GLN A 1 307 ? -56.516 12.912 37.624 1.00 65.12 307 GLN A O 1
ATOM 2339 N N . HIS A 1 308 ? -57.054 13.389 39.750 1.00 61.09 308 HIS A N 1
ATOM 2340 C CA . HIS A 1 308 ? -56.264 12.308 40.314 1.00 61.09 308 HIS A CA 1
ATOM 2341 C C . HIS A 1 308 ? -56.926 10.995 39.897 1.00 61.09 308 HIS A C 1
ATOM 2343 O O . HIS A 1 308 ? -58.035 10.692 40.333 1.00 61.09 308 HIS A O 1
ATOM 2349 N N . ALA A 1 309 ? -56.255 10.212 39.051 1.00 61.66 309 ALA A N 1
ATOM 2350 C CA . ALA A 1 309 ? -56.562 8.797 38.970 1.00 61.66 309 ALA A CA 1
ATOM 2351 C C . ALA A 1 309 ? -56.292 8.243 40.372 1.00 61.66 309 ALA A C 1
ATOM 2353 O O . ALA A 1 309 ? -55.137 8.137 40.789 1.00 61.66 309 ALA A O 1
ATOM 2354 N N . SER A 1 310 ? -57.350 7.977 41.137 1.00 58.25 310 SER A N 1
ATOM 2355 C CA . SER A 1 310 ? -57.237 7.149 42.325 1.00 58.25 310 SER A CA 1
ATOM 2356 C C . SER A 1 310 ? -56.660 5.827 41.842 1.00 58.25 310 SER A C 1
ATOM 2358 O O . SER A 1 310 ? -57.340 5.075 41.144 1.00 58.25 310 SER A O 1
ATOM 2360 N N . ALA A 1 311 ? -55.385 5.582 42.139 1.00 57.03 311 ALA A N 1
ATOM 2361 C CA . ALA A 1 311 ? -54.834 4.248 42.045 1.00 57.03 311 ALA A CA 1
ATOM 2362 C C . ALA A 1 311 ? -55.622 3.423 43.057 1.00 57.03 311 ALA A C 1
ATOM 2364 O O . ALA A 1 311 ? -55.359 3.482 44.261 1.00 57.03 311 ALA A O 1
ATOM 2365 N N . ASP A 1 312 ? -56.659 2.751 42.570 1.00 48.56 312 ASP A N 1
ATOM 2366 C CA . ASP A 1 312 ? -57.369 1.763 43.350 1.00 48.56 312 ASP A CA 1
ATOM 2367 C C . ASP A 1 312 ? -56.302 0.763 43.804 1.00 48.56 312 ASP A C 1
ATOM 2369 O O . ASP A 1 312 ? -55.548 0.219 42.990 1.00 48.56 312 ASP A O 1
ATOM 2373 N N . LYS A 1 313 ? -56.119 0.639 45.122 1.00 50.22 313 LYS A N 1
ATOM 2374 C CA . LYS A 1 313 ? -55.061 -0.172 45.742 1.00 50.22 313 LYS A CA 1
ATOM 2375 C C . LYS A 1 313 ? -55.406 -1.660 45.626 1.00 50.22 313 LYS A C 1
ATOM 2377 O O . LYS A 1 313 ? -55.527 -2.357 46.628 1.00 50.22 313 LYS A O 1
ATOM 2382 N N . SER A 1 314 ? -55.572 -2.151 44.406 1.00 49.06 314 SER A N 1
ATOM 2383 C CA . SER A 1 314 ? -55.860 -3.551 44.105 1.00 49.06 314 SER A CA 1
ATOM 2384 C C . SER A 1 314 ? -55.065 -4.040 42.894 1.00 49.06 314 SER A C 1
ATOM 2386 O O . SER A 1 314 ? -55.560 -4.788 42.060 1.00 49.06 314 SER A O 1
ATOM 2388 N N . VAL A 1 315 ? -53.782 -3.683 42.815 1.00 46.34 315 VAL A N 1
ATOM 2389 C CA . VAL A 1 315 ? -52.838 -4.474 42.018 1.00 46.34 315 VAL A CA 1
ATOM 2390 C C . VAL A 1 315 ? -51.857 -5.118 42.979 1.00 46.34 315 VAL A C 1
ATOM 2392 O O . VAL A 1 315 ? -50.959 -4.478 43.524 1.00 46.34 315 VAL A O 1
ATOM 2395 N N . ALA A 1 316 ? -52.125 -6.395 43.242 1.00 43.66 316 ALA A N 1
ATOM 2396 C CA . ALA A 1 316 ? -51.271 -7.293 43.992 1.00 43.66 316 ALA A CA 1
ATOM 2397 C C . ALA A 1 316 ? -49.820 -7.177 43.509 1.00 43.66 316 ALA A C 1
ATOM 2399 O O . ALA A 1 316 ? -49.556 -7.103 42.309 1.00 43.66 316 ALA A O 1
ATOM 2400 N N . ALA A 1 317 ? -48.892 -7.174 44.464 1.00 43.97 317 ALA A N 1
ATOM 2401 C CA . ALA A 1 317 ? -47.460 -7.208 44.222 1.00 43.97 317 ALA A CA 1
ATOM 2402 C C . ALA A 1 317 ? -47.076 -8.482 43.446 1.00 43.97 317 ALA A C 1
ATOM 2404 O O . ALA A 1 317 ? -46.749 -9.516 44.024 1.00 43.97 317 ALA A O 1
ATOM 2405 N N . GLY A 1 318 ? -47.128 -8.408 42.118 1.00 37.31 318 GLY A N 1
ATOM 2406 C CA . GLY A 1 318 ? -46.461 -9.344 41.231 1.00 37.31 318 GLY A CA 1
ATOM 2407 C C . GLY A 1 318 ? -44.981 -8.989 41.188 1.00 37.31 318 GLY A C 1
ATOM 2408 O O . GLY A 1 318 ? -44.592 -8.036 40.518 1.00 37.31 318 GLY A O 1
ATOM 2409 N N . ASN A 1 319 ? -44.167 -9.742 41.929 1.00 48.59 319 ASN A N 1
ATOM 2410 C CA . ASN A 1 319 ? -42.710 -9.769 41.799 1.00 48.59 319 ASN A CA 1
ATOM 2411 C C . ASN A 1 319 ? -42.327 -9.979 40.326 1.00 48.59 319 ASN A C 1
ATOM 2413 O O . ASN A 1 319 ? -42.384 -11.097 39.821 1.00 48.59 319 ASN A O 1
ATOM 2417 N N . GLY A 1 320 ? -41.944 -8.906 39.639 1.00 41.44 320 GLY A N 1
ATOM 2418 C CA . GLY A 1 320 ? -41.697 -8.932 38.201 1.00 41.44 320 GLY A CA 1
ATOM 2419 C C . GLY A 1 320 ? -40.674 -7.902 37.749 1.00 41.44 320 GLY A C 1
ATOM 2420 O O . GLY A 1 320 ? -40.877 -7.254 36.733 1.00 41.44 320 GLY A O 1
ATOM 2421 N N . MET A 1 321 ? -39.583 -7.717 38.494 1.00 35.47 321 MET A N 1
ATOM 2422 C CA . MET A 1 321 ? -38.389 -7.082 37.931 1.00 35.47 321 MET A CA 1
ATOM 2423 C C . MET A 1 321 ? -37.134 -7.679 38.566 1.00 35.47 321 MET A C 1
ATOM 2425 O O . MET A 1 321 ? -36.516 -7.129 39.474 1.00 35.47 321 MET A O 1
ATOM 2429 N N . GLN A 1 322 ? -36.810 -8.885 38.103 1.00 38.94 322 GLN A N 1
ATOM 2430 C CA . GLN A 1 322 ? -35.533 -9.533 38.351 1.00 38.94 322 GLN A CA 1
ATOM 2431 C C . GLN A 1 322 ? -34.463 -8.937 37.425 1.00 38.94 322 GLN A C 1
ATOM 2433 O O . GLN A 1 322 ? -34.606 -8.940 36.207 1.00 38.94 322 GLN A O 1
ATOM 2438 N N . THR A 1 323 ? -33.391 -8.450 38.056 1.00 36.00 323 THR A N 1
ATOM 2439 C CA . THR A 1 323 ? -31.986 -8.525 37.614 1.00 36.00 323 THR A CA 1
ATOM 2440 C C . THR A 1 323 ? -31.671 -8.199 36.152 1.00 36.00 323 THR A C 1
ATOM 2442 O O . THR A 1 323 ? -31.667 -9.067 35.283 1.00 36.00 323 THR A O 1
ATOM 2445 N N . VAL A 1 324 ? -31.210 -6.966 35.924 1.00 36.34 324 VAL A N 1
ATOM 2446 C CA . VAL A 1 324 ? -30.302 -6.661 34.812 1.00 36.34 324 VAL A CA 1
ATOM 2447 C C . VAL A 1 324 ? -28.990 -7.403 35.075 1.00 36.34 324 VAL A C 1
ATOM 2449 O O . VAL A 1 324 ? -28.233 -7.069 35.988 1.00 36.34 324 VAL A O 1
ATOM 2452 N N . VAL A 1 325 ? -28.767 -8.464 34.307 1.00 35.19 325 VAL A N 1
ATOM 2453 C CA . VAL A 1 325 ? -27.548 -9.273 34.316 1.00 35.19 325 VAL A CA 1
ATOM 2454 C C . VAL A 1 325 ? -26.367 -8.386 33.916 1.00 35.19 325 VAL A C 1
ATOM 2456 O O . VAL A 1 325 ? -26.323 -7.860 32.806 1.00 35.19 325 VAL A O 1
ATOM 2459 N N . LYS A 1 326 ? -25.390 -8.224 34.817 1.00 33.84 326 LYS A N 1
ATOM 2460 C CA . LYS A 1 326 ? -24.056 -7.728 34.458 1.00 33.84 326 LYS A CA 1
ATOM 2461 C C . LYS A 1 326 ? -23.385 -8.790 33.587 1.00 33.84 326 LYS A C 1
ATOM 2463 O O . LYS A 1 326 ? -23.042 -9.857 34.088 1.00 33.84 326 LYS A O 1
ATOM 2468 N N . SER A 1 327 ? -23.193 -8.508 32.301 1.00 30.28 327 SER A N 1
ATOM 2469 C CA . SER A 1 327 ? -22.354 -9.336 31.436 1.00 30.28 327 SER A CA 1
ATOM 2470 C C . SER A 1 327 ? -20.881 -9.032 31.718 1.00 30.28 327 SER A C 1
ATOM 2472 O O . SER A 1 327 ? -20.345 -8.020 31.270 1.00 30.28 327 SER A O 1
ATOM 2474 N N . THR A 1 328 ? -20.214 -9.897 32.474 1.00 35.38 328 THR A N 1
ATOM 2475 C CA . THR A 1 328 ? -18.750 -9.953 32.525 1.00 35.38 328 THR A CA 1
ATOM 2476 C C . THR A 1 328 ? -18.255 -10.774 31.339 1.00 35.38 328 THR A C 1
ATOM 2478 O O . THR A 1 328 ? -18.447 -11.987 31.302 1.00 35.38 328 THR A O 1
ATOM 2481 N N . VAL A 1 329 ? -17.624 -10.115 30.366 1.00 34.72 329 VAL A N 1
ATOM 2482 C CA . VAL A 1 329 ? -16.856 -10.787 29.308 1.00 34.72 329 VAL A CA 1
ATOM 2483 C C . VAL A 1 329 ? -15.424 -11.000 29.822 1.00 34.72 329 VAL A C 1
ATOM 2485 O O . VAL A 1 329 ? -14.833 -10.042 30.329 1.00 34.72 329 VAL A O 1
ATOM 2488 N N . PRO A 1 330 ? -14.833 -12.207 29.728 1.00 31.00 330 PRO A N 1
ATOM 2489 C CA . PRO A 1 330 ? -13.447 -12.426 30.126 1.00 31.00 330 PRO A CA 1
ATOM 2490 C C . PRO A 1 330 ? -12.493 -11.759 29.129 1.00 31.00 330 PRO A C 1
ATOM 2492 O O . PRO A 1 330 ? -12.467 -12.094 27.947 1.00 31.00 330 PRO A O 1
ATOM 2495 N N . SER A 1 331 ? -11.685 -10.824 29.622 1.00 34.12 331 SER A N 1
ATOM 2496 C CA . SER A 1 331 ? -10.573 -10.220 28.891 1.00 34.12 331 SER A CA 1
ATOM 2497 C C . SER A 1 331 ? -9.361 -11.150 28.938 1.00 34.12 331 SER A C 1
ATOM 2499 O O . SER A 1 331 ? -8.701 -11.251 29.970 1.00 34.12 331 SER A O 1
ATOM 2501 N N . THR A 1 332 ? -9.032 -11.786 27.815 1.00 35.34 332 THR A N 1
ATOM 2502 C CA . THR A 1 332 ? -7.682 -12.314 27.565 1.00 35.34 332 THR A CA 1
ATOM 2503 C C . THR A 1 332 ? -7.158 -11.713 26.265 1.00 35.34 332 THR A C 1
ATOM 2505 O O . THR A 1 332 ? -7.375 -12.228 25.177 1.00 35.34 332 THR A O 1
ATOM 2508 N N . ALA A 1 333 ? -6.501 -10.562 26.383 1.00 34.94 333 ALA A N 1
ATOM 2509 C CA . ALA A 1 333 ? -5.645 -9.994 25.348 1.00 34.94 333 ALA A CA 1
ATOM 2510 C C . ALA A 1 333 ? -4.472 -9.321 26.067 1.00 34.94 333 ALA A C 1
ATOM 2512 O O . ALA A 1 333 ? -4.684 -8.564 27.016 1.00 34.94 333 ALA A O 1
ATOM 2513 N N . SER A 1 334 ? -3.244 -9.667 25.678 1.00 37.34 334 SER A N 1
ATOM 2514 C CA . SER A 1 334 ? -2.022 -9.192 26.325 1.00 37.34 334 SER A CA 1
ATOM 2515 C C . SER A 1 334 ? -1.933 -7.669 26.274 1.00 37.34 334 SER A C 1
ATOM 2517 O O . SER A 1 334 ? -2.152 -7.060 25.228 1.00 37.34 334 SER A O 1
ATOM 2519 N N . SER A 1 335 ? -1.592 -7.073 27.411 1.00 34.59 335 SER A N 1
ATOM 2520 C CA . SER A 1 335 ? -1.513 -5.633 27.626 1.00 34.59 335 SER A CA 1
ATOM 2521 C C . SER A 1 335 ? -0.371 -4.997 26.828 1.00 34.59 335 SER A C 1
ATOM 2523 O O . SER A 1 335 ? 0.779 -5.014 27.263 1.00 34.59 335 SER A O 1
ATOM 2525 N N . LEU A 1 336 ? -0.700 -4.385 25.693 1.00 42.41 336 LEU A N 1
ATOM 2526 C CA . LEU A 1 336 ? 0.036 -3.226 25.191 1.00 42.41 336 LEU A CA 1
ATOM 2527 C C . LEU A 1 336 ? -0.535 -2.005 25.925 1.00 42.41 336 LEU A C 1
ATOM 2529 O O . LEU A 1 336 ? -1.748 -1.806 25.950 1.00 42.41 336 LEU A O 1
ATOM 2533 N N . SER A 1 337 ? 0.312 -1.259 26.634 1.00 42.69 337 SER A N 1
ATOM 2534 C CA . SER A 1 337 ? -0.113 -0.151 27.495 1.00 42.69 337 SER A CA 1
ATOM 2535 C C . SER A 1 337 ? -0.666 1.019 26.677 1.00 42.69 337 SER A C 1
ATOM 2537 O O . SER A 1 337 ? 0.036 1.524 25.806 1.00 42.69 337 SER A O 1
ATOM 2539 N N . ALA A 1 338 ? -1.855 1.511 27.036 1.00 46.50 338 ALA A N 1
ATOM 2540 C CA . ALA A 1 338 ? -2.533 2.685 26.466 1.00 46.50 338 ALA A CA 1
ATOM 2541 C C . ALA A 1 338 ? -1.693 3.982 26.417 1.00 46.50 338 ALA A C 1
ATOM 2543 O O . ALA A 1 338 ? -1.998 4.895 25.659 1.00 46.50 338 ALA A O 1
ATOM 2544 N N . GLU A 1 339 ? -0.628 4.054 27.218 1.00 46.22 339 GLU A N 1
ATOM 2545 C CA . GLU A 1 339 ? 0.319 5.173 27.337 1.00 46.22 339 GLU A CA 1
ATOM 2546 C C . GLU A 1 339 ? 1.394 5.216 26.236 1.00 46.22 339 GLU A C 1
ATOM 2548 O O . GLU A 1 339 ? 2.434 5.855 26.400 1.00 46.22 339 GLU A O 1
ATOM 2553 N N . THR A 1 340 ? 1.202 4.509 25.122 1.00 54.91 340 THR A N 1
ATOM 2554 C CA . THR A 1 340 ? 2.218 4.494 24.068 1.00 54.91 340 THR A CA 1
ATOM 2555 C C . THR A 1 340 ? 2.208 5.820 23.312 1.00 54.91 340 THR A C 1
ATOM 2557 O O . THR A 1 340 ? 1.317 6.095 22.515 1.00 54.91 340 THR A O 1
ATOM 2560 N N . ASP A 1 341 ? 3.206 6.656 23.604 1.00 65.75 341 ASP A N 1
ATOM 2561 C CA . ASP A 1 341 ? 3.650 7.726 22.716 1.00 65.75 341 ASP A CA 1
ATOM 2562 C C . ASP A 1 341 ? 3.931 7.109 21.339 1.00 65.75 341 ASP A C 1
ATOM 2564 O O . ASP A 1 341 ? 4.685 6.134 21.230 1.00 65.75 341 ASP A O 1
ATOM 2568 N N . ILE A 1 342 ? 3.316 7.660 20.292 1.00 67.69 342 ILE A N 1
ATOM 2569 C CA . ILE A 1 342 ? 3.485 7.167 18.926 1.00 67.69 342 ILE A CA 1
ATOM 2570 C C . ILE A 1 342 ? 4.963 7.145 18.525 1.00 67.69 342 ILE A C 1
ATOM 2572 O O . ILE A 1 342 ? 5.416 6.208 17.863 1.00 67.69 342 ILE A O 1
ATOM 2576 N N . HIS A 1 343 ? 5.748 8.113 19.004 1.00 68.00 343 HIS A N 1
ATOM 2577 C CA . HIS A 1 343 ? 7.180 8.166 18.747 1.00 68.00 343 HIS A CA 1
ATOM 2578 C C . HIS A 1 343 ? 7.912 6.985 19.387 1.00 68.00 343 HIS A C 1
ATOM 2580 O O . HIS A 1 343 ? 8.839 6.446 18.789 1.00 68.00 343 HIS A O 1
ATOM 2586 N N . ARG A 1 344 ? 7.467 6.507 20.553 1.00 69.56 344 ARG A N 1
ATOM 2587 C CA . ARG A 1 344 ? 8.039 5.319 21.196 1.00 69.56 344 ARG A CA 1
ATOM 2588 C C . ARG A 1 344 ? 7.755 4.046 20.400 1.00 69.56 344 ARG A C 1
ATOM 2590 O O . ARG A 1 344 ? 8.681 3.271 20.179 1.00 69.56 344 ARG A O 1
ATOM 2597 N N . VAL A 1 345 ? 6.516 3.848 19.938 1.00 63.94 345 VAL A N 1
ATOM 2598 C CA . VAL A 1 345 ? 6.158 2.694 19.085 1.00 63.94 345 VAL A CA 1
ATOM 2599 C C . VAL A 1 345 ? 7.001 2.694 17.811 1.00 63.94 345 VAL A C 1
ATOM 2601 O O . VAL A 1 345 ? 7.539 1.665 17.408 1.00 63.94 345 VAL A O 1
ATOM 2604 N N . MET A 1 346 ? 7.165 3.865 17.193 1.00 69.75 346 MET A N 1
ATOM 2605 C CA . MET A 1 346 ? 8.005 4.016 16.008 1.00 69.75 346 MET A CA 1
ATOM 2606 C C . MET A 1 346 ? 9.478 3.701 16.299 1.00 69.75 346 MET A C 1
ATOM 2608 O O . MET A 1 346 ? 10.095 2.968 15.529 1.00 69.75 346 MET A O 1
ATOM 2612 N N . LEU A 1 347 ? 10.032 4.191 17.413 1.00 69.38 347 LEU A N 1
ATOM 2613 C CA . LEU A 1 347 ? 11.422 3.936 17.809 1.00 69.38 347 LEU A CA 1
ATOM 2614 C C . LEU A 1 347 ? 11.699 2.450 18.073 1.00 69.38 347 LEU A C 1
ATOM 2616 O O . LEU A 1 347 ? 12.744 1.948 17.664 1.00 69.38 347 LEU A O 1
ATOM 2620 N N . GLU A 1 348 ? 10.770 1.727 18.703 1.00 70.25 348 GLU A N 1
ATOM 2621 C CA . GLU A 1 348 ? 10.907 0.281 18.941 1.00 70.25 348 GLU A CA 1
ATOM 2622 C C . GLU A 1 348 ? 10.993 -0.505 17.619 1.00 70.25 348 GLU A C 1
ATOM 2624 O O . GLU A 1 348 ? 11.800 -1.427 17.489 1.00 70.25 348 GLU A O 1
ATOM 2629 N N . HIS A 1 349 ? 10.229 -0.108 16.597 1.00 69.62 349 HIS A N 1
ATOM 2630 C CA . HIS A 1 349 ? 10.299 -0.731 15.271 1.00 69.62 349 HIS A CA 1
ATOM 2631 C C . HIS A 1 349 ? 11.516 -0.283 14.455 1.00 69.62 349 HIS A C 1
ATOM 2633 O O . HIS A 1 349 ? 12.087 -1.089 13.719 1.00 69.62 349 HIS A O 1
ATOM 2639 N N . MET A 1 350 ? 11.971 0.961 14.624 1.00 72.69 350 MET A N 1
ATOM 2640 C CA . MET A 1 350 ? 13.243 1.410 14.056 1.00 72.69 350 MET A CA 1
ATOM 2641 C C . MET A 1 350 ? 14.428 0.632 14.632 1.00 72.69 350 MET A C 1
ATOM 2643 O O . MET A 1 350 ? 15.325 0.286 13.874 1.00 72.69 350 MET A O 1
ATOM 2647 N N . ALA A 1 351 ? 14.401 0.255 15.914 1.00 72.00 351 ALA A N 1
ATOM 2648 C CA . ALA A 1 351 ? 15.463 -0.551 16.516 1.00 72.00 351 ALA A CA 1
ATOM 2649 C C . ALA A 1 351 ? 15.621 -1.930 15.847 1.00 72.00 351 ALA A C 1
ATOM 2651 O O . ALA A 1 351 ? 16.743 -2.407 15.686 1.00 72.00 351 ALA A O 1
ATOM 2652 N N . LEU A 1 352 ? 14.522 -2.558 15.408 1.00 72.69 352 LEU A N 1
ATOM 2653 C CA . LEU A 1 352 ? 14.580 -3.808 14.640 1.00 72.69 352 LEU A CA 1
ATOM 2654 C C . LEU A 1 352 ? 15.236 -3.597 13.268 1.00 72.69 352 LEU A C 1
ATOM 2656 O O . LEU A 1 352 ? 16.051 -4.414 12.833 1.00 72.69 352 LEU A O 1
ATOM 2660 N N . VAL A 1 353 ? 14.902 -2.493 12.594 1.00 74.81 353 VAL A N 1
ATOM 2661 C CA . VAL A 1 353 ? 15.544 -2.113 11.330 1.00 74.81 353 VAL A CA 1
ATOM 2662 C C . VAL A 1 353 ? 17.030 -1.841 11.539 1.00 74.81 353 VAL A C 1
ATOM 2664 O O . VAL A 1 353 ? 17.847 -2.382 10.799 1.00 74.81 353 VAL A O 1
ATOM 2667 N N . ASP A 1 354 ? 17.395 -1.083 12.569 1.00 75.50 354 ASP A N 1
ATOM 2668 C CA . ASP A 1 354 ? 18.786 -0.778 12.903 1.00 75.50 354 ASP A CA 1
ATOM 2669 C C . ASP A 1 354 ? 19.570 -2.047 13.245 1.00 75.50 354 ASP A C 1
ATOM 2671 O O . ASP A 1 354 ? 20.704 -2.212 12.796 1.00 75.50 354 ASP A O 1
ATOM 2675 N N . GLN A 1 355 ? 18.968 -2.987 13.978 1.00 74.75 355 GLN A N 1
ATOM 2676 C CA . GLN A 1 355 ? 19.575 -4.284 14.267 1.00 74.75 355 GLN A CA 1
ATOM 2677 C C . GLN A 1 355 ? 19.828 -5.075 12.977 1.00 74.75 355 GLN A C 1
ATOM 2679 O O . GLN A 1 355 ? 20.924 -5.607 12.787 1.00 74.75 355 GLN A O 1
ATOM 2684 N N . TYR A 1 356 ? 18.848 -5.127 12.071 1.00 77.00 356 TYR A N 1
ATOM 2685 C CA . TYR A 1 356 ? 18.999 -5.795 10.780 1.00 77.00 356 TYR A CA 1
ATOM 2686 C C . TYR A 1 356 ? 20.087 -5.140 9.916 1.00 77.00 356 TYR A C 1
ATOM 2688 O O . TYR A 1 356 ? 20.947 -5.831 9.360 1.00 77.00 356 TYR A O 1
ATOM 2696 N N . LEU A 1 357 ? 20.090 -3.809 9.822 1.00 78.25 357 LEU A N 1
ATOM 2697 C CA . LEU A 1 357 ? 21.105 -3.061 9.084 1.00 78.25 357 LEU A CA 1
ATOM 2698 C C . LEU A 1 357 ? 22.490 -3.279 9.698 1.00 78.25 357 LEU A C 1
ATOM 2700 O O . LEU A 1 357 ? 23.406 -3.637 8.973 1.00 78.25 357 LEU A O 1
ATOM 2704 N N . THR A 1 358 ? 22.637 -3.213 11.021 1.00 74.44 358 THR A N 1
ATOM 2705 C CA . THR A 1 358 ? 23.921 -3.441 11.708 1.00 74.44 358 THR A CA 1
ATOM 2706 C C . THR A 1 358 ? 24.466 -4.851 11.457 1.00 74.44 358 THR A C 1
ATOM 2708 O O . THR A 1 358 ? 25.647 -5.013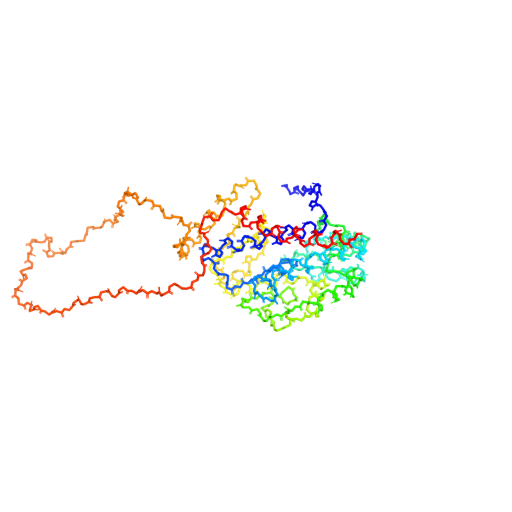 11.155 1.00 74.44 358 THR A O 1
ATOM 2711 N N . LEU A 1 359 ? 23.614 -5.881 11.522 1.00 70.81 359 LEU A N 1
ATOM 2712 C CA . LEU A 1 359 ? 24.007 -7.275 11.269 1.00 70.81 359 LEU A CA 1
ATOM 2713 C C . LEU A 1 359 ? 24.388 -7.543 9.804 1.00 70.81 359 LEU A C 1
ATOM 2715 O O . LEU A 1 359 ? 25.181 -8.447 9.530 1.00 70.81 359 LEU A O 1
ATOM 2719 N N . THR A 1 360 ? 23.813 -6.789 8.864 1.00 66.69 360 THR A N 1
ATOM 2720 C CA . THR A 1 360 ? 24.030 -6.981 7.420 1.00 66.69 360 THR A CA 1
ATOM 2721 C C . THR A 1 360 ? 25.076 -6.040 6.822 1.00 66.69 360 THR A C 1
ATOM 2723 O O . THR A 1 360 ? 25.704 -6.401 5.829 1.00 66.69 360 THR A O 1
ATOM 2726 N N . GLU A 1 361 ? 25.305 -4.875 7.428 1.00 61.56 361 GLU A N 1
ATOM 2727 C CA . GLU A 1 361 ? 26.334 -3.902 7.044 1.00 61.56 361 GLU A CA 1
ATOM 2728 C C . GLU A 1 361 ? 27.650 -4.134 7.788 1.00 61.56 361 GLU A C 1
ATOM 2730 O O . GLU A 1 361 ? 28.700 -3.966 7.187 1.00 61.56 361 GLU A O 1
ATOM 2735 N N . GLY A 1 362 ? 27.629 -4.613 9.039 1.00 41.97 362 GLY A N 1
ATOM 2736 C CA . GLY A 1 362 ? 28.847 -4.990 9.773 1.00 41.97 362 GLY A CA 1
ATOM 2737 C C . GLY A 1 362 ? 29.532 -6.271 9.268 1.00 41.97 362 GLY A C 1
ATOM 2738 O O . GLY A 1 362 ? 30.632 -6.588 9.710 1.00 41.97 362 GLY A O 1
ATOM 2739 N N . ASN A 1 363 ? 28.883 -7.006 8.357 1.00 35.06 363 ASN A N 1
ATOM 2740 C CA . ASN A 1 363 ? 29.394 -8.216 7.698 1.00 35.06 363 ASN A CA 1
ATOM 2741 C C . ASN A 1 363 ? 29.795 -7.985 6.224 1.00 35.06 363 ASN A C 1
ATOM 2743 O O . ASN A 1 363 ? 30.033 -8.952 5.496 1.00 35.06 363 ASN A O 1
ATOM 2747 N N . ARG A 1 364 ? 29.841 -6.729 5.768 1.00 36.72 364 ARG A N 1
ATOM 2748 C CA . ARG A 1 364 ? 30.410 -6.314 4.477 1.00 36.72 364 ARG A CA 1
ATOM 2749 C C . ARG A 1 364 ? 31.629 -5.440 4.721 1.00 36.72 364 ARG A C 1
ATOM 2751 O O . ARG A 1 364 ? 32.517 -5.466 3.843 1.00 36.72 364 ARG A O 1
#

Foldseek 3Di:
DPPPPQPPPDCNAQLNVLLLFLLLLLLLQVLCVLLVDDDQEAEAFQSGLLSRCCSLPQFDLLLSLLLSNLLSVLQVVFQPWKWKKWKQAAPVQLQVLCVVPQQKDFAADLFGSTTMIMGHHVSRVVSQVVSVVVPIHMDTDPDGGGWLTPSCVRSLVVSLVSLVVTQGDFGNHFYQQQQQLEGDDCCSSDSVSVSCSRHHYGHNHSVVLNVQLVQDQEDEQSGQARVSVVSVVRCPVSCVVSVRPHYYAYQHHPPDDNVVRNVVSVVVVVVVPDDSPAQDDDDDDDDDDDDDDPDDDDDDPCVVVVNPPPPPPPDPPDPPDDDPDDDDDDDDDDDPHSPDDSVNSSVVSVVSSVVVCCVVVVVD

Radius of gyration: 27.06 Å; chains: 1; bounding box: 89×43×75 Å